Protein AF-A0A9E2MGX5-F1 (afdb_monomer_lite)

Radius of gyration: 18.4 Å; chains: 1; bounding box: 44×27×56 Å

Foldseek 3Di:
DAEEDADPVCVVLCCVQVNPVYHYDHDDDDDDPDPDPVVSQLVVAVVVAARYKDKFKWKAWPNRIDGWKDFLLVDDAFTKMKIKMKIWHHHHFKIFIFMFIFTFGFHDDPVPSGDIDTQQCTTDGPPGPDGNVRVVVDPPDPDDDRSSVRSNCVVVVNGPDMDTPVVVVVVVVVVVVVVVVVVVD

Structure (mmCIF, N/CA/C/O backbone):
data_AF-A0A9E2MGX5-F1
#
_entry.id   AF-A0A9E2MGX5-F1
#
loop_
_atom_site.group_PDB
_atom_site.id
_atom_site.type_symbol
_atom_site.label_atom_id
_atom_site.label_alt_id
_atom_site.label_comp_id
_atom_site.label_asym_id
_atom_site.label_entity_id
_atom_site.label_seq_id
_atom_site.pdbx_PDB_ins_code
_atom_site.Cartn_x
_atom_site.Cartn_y
_atom_site.Cartn_z
_atom_site.occupancy
_atom_site.B_iso_or_equiv
_atom_site.auth_seq_id
_atom_site.auth_comp_id
_atom_site.auth_asym_id
_atom_site.auth_atom_id
_atom_site.pdbx_PDB_model_num
ATOM 1 N N . MET A 1 1 ? -19.035 3.010 7.624 1.00 55.78 1 MET A N 1
ATOM 2 C CA . MET A 1 1 ? -17.767 3.089 8.378 1.00 55.78 1 MET A CA 1
ATOM 3 C C . MET A 1 1 ? -17.113 4.425 8.051 1.00 55.78 1 MET A C 1
ATOM 5 O O . MET A 1 1 ? -16.706 4.620 6.923 1.00 55.78 1 MET A O 1
ATOM 9 N N . ASN A 1 2 ? -17.037 5.399 8.958 1.00 52.66 2 ASN A N 1
ATOM 10 C CA . ASN A 1 2 ? -16.471 6.711 8.594 1.00 52.66 2 ASN A CA 1
ATOM 11 C C . ASN A 1 2 ? -14.936 6.655 8.476 1.00 52.66 2 ASN A C 1
ATOM 13 O O . ASN A 1 2 ? -14.240 6.979 9.428 1.00 52.66 2 ASN A O 1
ATOM 17 N N . VAL A 1 3 ? -14.425 6.228 7.316 1.00 61.62 3 VAL A N 1
ATOM 18 C CA . VAL A 1 3 ? -12.986 6.116 7.022 1.00 61.62 3 VAL A CA 1
ATOM 19 C C . VAL A 1 3 ? -12.405 7.432 6.553 1.00 61.62 3 VAL A C 1
ATOM 21 O O . VAL A 1 3 ? -12.765 7.940 5.496 1.00 61.62 3 VAL A O 1
ATOM 24 N N . LYS A 1 4 ? -11.415 7.899 7.295 1.00 64.75 4 LYS A N 1
ATOM 25 C CA . LYS A 1 4 ? -10.711 9.159 7.103 1.00 64.75 4 LYS A CA 1
ATOM 26 C C . LYS A 1 4 ? -9.373 8.913 6.383 1.00 64.75 4 LYS A C 1
ATOM 28 O O . LYS A 1 4 ? -8.587 8.115 6.877 1.00 64.75 4 LYS A O 1
ATOM 33 N N . ILE A 1 5 ? -9.124 9.563 5.235 1.00 65.44 5 ILE A N 1
ATOM 34 C CA . ILE A 1 5 ? -7.988 9.270 4.327 1.00 65.44 5 ILE A CA 1
ATOM 35 C C . ILE A 1 5 ? -7.174 10.533 4.043 1.00 65.44 5 ILE A C 1
ATOM 37 O O . ILE A 1 5 ? -7.697 11.515 3.528 1.00 65.44 5 ILE A O 1
ATOM 41 N N . THR A 1 6 ? -5.867 10.493 4.295 1.00 60.44 6 THR A N 1
ATOM 42 C CA . THR A 1 6 ? -5.013 11.691 4.275 1.00 60.44 6 THR A CA 1
ATOM 43 C C . THR A 1 6 ? -4.510 12.106 2.887 1.00 60.44 6 THR A C 1
ATOM 45 O O . THR A 1 6 ? -4.093 13.251 2.722 1.00 60.44 6 THR A O 1
ATOM 48 N N . ASN A 1 7 ? -4.574 11.227 1.879 1.00 65.56 7 ASN A N 1
ATOM 49 C CA . ASN A 1 7 ? -4.023 11.478 0.546 1.00 65.56 7 ASN A CA 1
ATOM 50 C C . ASN A 1 7 ? -5.101 11.435 -0.551 1.00 65.56 7 ASN A C 1
ATOM 52 O O . ASN A 1 7 ? -5.642 10.377 -0.876 1.00 65.56 7 ASN A O 1
ATOM 56 N N . ALA A 1 8 ? -5.375 12.597 -1.151 1.00 64.62 8 ALA A N 1
ATOM 57 C CA . ALA A 1 8 ? -6.411 12.755 -2.165 1.00 64.62 8 ALA A CA 1
ATOM 58 C C . ALA A 1 8 ? -6.144 11.961 -3.455 1.00 64.62 8 ALA A C 1
ATOM 60 O O . ALA A 1 8 ? -7.103 11.532 -4.096 1.00 64.62 8 ALA A O 1
ATOM 61 N N . SER A 1 9 ? -4.877 11.698 -3.811 1.00 68.44 9 SER A N 1
ATOM 62 C CA . SER A 1 9 ? -4.554 10.914 -5.016 1.00 68.44 9 SER A CA 1
ATOM 63 C C . SER A 1 9 ? -5.017 9.459 -4.919 1.00 68.44 9 SER A C 1
ATOM 65 O O . SER A 1 9 ? -5.176 8.790 -5.932 1.00 68.44 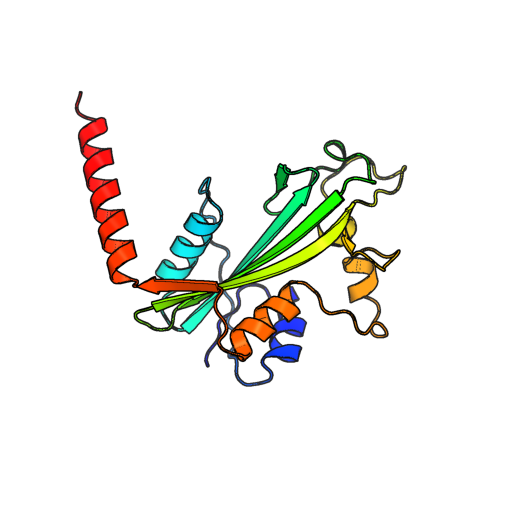9 SER A O 1
ATOM 67 N N . ARG A 1 10 ? -5.300 8.975 -3.703 1.00 77.44 10 ARG A N 1
ATOM 68 C CA . ARG A 1 10 ? -5.696 7.587 -3.430 1.00 77.44 10 ARG A CA 1
ATOM 69 C C . ARG A 1 10 ? -7.211 7.394 -3.399 1.00 77.44 10 ARG A C 1
ATOM 71 O O . ARG A 1 10 ? -7.684 6.272 -3.276 1.00 77.44 10 ARG A O 1
ATOM 78 N N . ILE A 1 11 ? -7.996 8.466 -3.533 1.00 80.75 11 ILE A N 1
ATOM 79 C CA . ILE A 1 11 ? -9.460 8.422 -3.394 1.00 80.75 11 ILE A CA 1
ATOM 80 C C . ILE A 1 11 ? -10.122 7.487 -4.419 1.00 80.75 11 ILE A C 1
ATOM 82 O O . ILE A 1 11 ? -11.114 6.843 -4.070 1.00 80.75 11 ILE A O 1
ATOM 86 N N . LYS A 1 12 ? -9.584 7.392 -5.649 1.00 84.94 12 LYS A N 1
ATOM 87 C CA . LYS A 1 12 ? -10.106 6.505 -6.711 1.00 84.94 12 LYS A CA 1
ATOM 88 C C . LYS A 1 12 ? -10.190 5.057 -6.209 1.00 84.94 12 LYS A C 1
ATOM 90 O O . LYS A 1 12 ? -11.263 4.468 -6.279 1.00 84.94 12 LYS A O 1
ATOM 95 N N . ASP A 1 13 ? -9.118 4.548 -5.598 1.00 88.00 13 ASP A N 1
ATOM 96 C CA . ASP A 1 13 ? -9.036 3.169 -5.090 1.00 88.00 13 ASP A CA 1
ATOM 97 C C . ASP A 1 13 ? -9.971 2.907 -3.906 1.00 88.00 13 ASP A C 1
ATOM 99 O O . ASP A 1 13 ? -10.652 1.885 -3.842 1.00 88.00 13 ASP A O 1
ATOM 103 N N . TYR A 1 14 ? -10.048 3.840 -2.954 1.00 88.38 14 TYR A N 1
ATOM 104 C CA . TYR A 1 14 ? -10.944 3.666 -1.808 1.00 88.38 14 TYR A CA 1
ATOM 105 C C . TYR A 1 14 ? -12.408 3.658 -2.242 1.00 88.38 14 TYR A C 1
ATOM 107 O O . TYR A 1 14 ? -13.192 2.861 -1.731 1.00 88.38 14 TYR A O 1
ATOM 115 N N . ARG A 1 15 ? -12.783 4.518 -3.196 1.00 86.94 15 ARG A N 1
ATOM 116 C CA . ARG A 1 15 ? -14.146 4.541 -3.734 1.00 86.94 15 ARG A CA 1
ATOM 117 C C . ARG A 1 15 ? -14.451 3.321 -4.596 1.00 86.94 15 ARG A C 1
ATOM 119 O O . ARG A 1 15 ? -15.578 2.846 -4.533 1.00 86.94 15 ARG A O 1
ATOM 126 N N . SER A 1 16 ? -13.492 2.812 -5.371 1.00 88.62 16 SER A N 1
ATOM 127 C CA . SER A 1 16 ? -13.725 1.634 -6.215 1.00 88.62 16 SER A CA 1
ATOM 128 C C . SER A 1 16 ? -13.971 0.369 -5.391 1.00 88.62 16 SER A C 1
ATOM 130 O O . SER A 1 16 ? -14.815 -0.437 -5.770 1.00 88.62 16 SER A O 1
ATOM 132 N N . VAL A 1 17 ? -13.293 0.215 -4.246 1.00 90.44 17 VAL A N 1
ATOM 133 C CA . VAL A 1 17 ? -13.422 -0.985 -3.401 1.00 90.44 17 VAL A CA 1
ATOM 134 C C . VAL A 1 17 ? -14.471 -0.828 -2.301 1.00 90.44 17 VAL A C 1
ATOM 136 O O . VAL A 1 17 ? -15.302 -1.711 -2.114 1.00 90.44 17 VAL A O 1
ATOM 139 N N . LEU A 1 18 ? -14.457 0.282 -1.559 1.00 87.94 18 LEU A N 1
ATOM 140 C CA . LEU A 1 18 ? -15.337 0.480 -0.398 1.00 87.94 18 LEU A CA 1
ATOM 141 C C . LEU A 1 18 ? -16.626 1.246 -0.749 1.00 87.94 18 LEU A C 1
ATOM 143 O O . LEU A 1 18 ? -17.525 1.380 0.079 1.00 87.94 18 LEU A O 1
ATOM 147 N N . GLY A 1 19 ? -16.747 1.773 -1.968 1.00 86.12 19 GLY A N 1
ATOM 148 C CA . GLY A 1 19 ? -17.928 2.515 -2.402 1.00 86.12 19 GLY A CA 1
ATOM 149 C C . GLY A 1 19 ? -18.226 3.733 -1.522 1.00 86.12 19 GLY A C 1
ATOM 150 O O . GLY A 1 19 ? -17.333 4.458 -1.083 1.00 86.12 19 GLY A O 1
ATOM 151 N N . ASN A 1 20 ? -19.513 3.951 -1.241 1.00 81.62 20 ASN A N 1
ATOM 152 C CA . ASN A 1 20 ? -19.988 5.061 -0.408 1.00 81.62 20 ASN A CA 1
ATOM 153 C C . ASN A 1 20 ? -19.947 4.752 1.096 1.00 81.62 20 ASN A C 1
ATOM 155 O O . ASN A 1 20 ? -20.466 5.530 1.896 1.00 81.62 20 ASN A O 1
ATOM 159 N N . THR A 1 21 ? -19.357 3.628 1.519 1.00 74.62 21 THR A N 1
A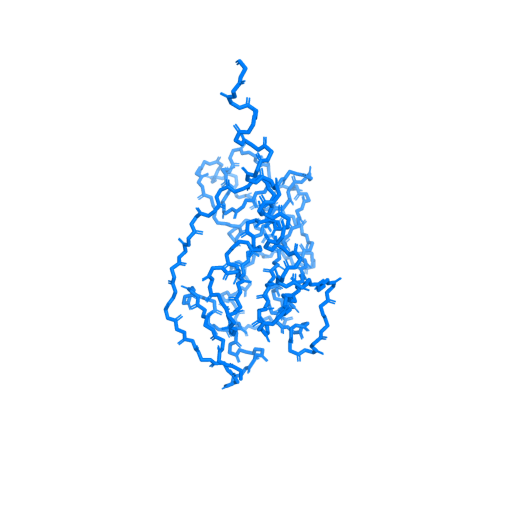TOM 160 C CA . THR A 1 21 ? -19.345 3.265 2.941 1.00 74.62 21 THR A CA 1
ATOM 161 C C . THR A 1 21 ? -18.311 4.041 3.751 1.00 74.62 21 THR A C 1
ATOM 163 O O . THR A 1 21 ? -18.222 3.773 4.950 1.00 74.62 21 THR A O 1
ATOM 166 N N . VAL A 1 22 ? -17.555 4.957 3.123 1.00 72.31 22 VAL A N 1
ATOM 167 C CA . VAL A 1 22 ? -16.398 5.690 3.662 1.00 72.31 22 VAL A CA 1
ATOM 168 C C . VAL A 1 22 ? -16.546 7.214 3.579 1.00 72.31 22 VAL A C 1
ATOM 170 O O . VAL A 1 22 ? -17.026 7.748 2.583 1.00 72.31 22 VAL A O 1
ATOM 173 N N . SER A 1 23 ? -16.076 7.922 4.614 1.00 73.06 23 SER A N 1
ATOM 174 C CA . SER A 1 23 ? -16.169 9.386 4.733 1.00 73.06 23 SER A CA 1
ATOM 175 C C . SER A 1 23 ? -14.788 10.026 4.683 1.00 73.06 23 SER A C 1
ATOM 177 O O . SER A 1 23 ? -14.135 10.198 5.711 1.00 73.06 23 SER A O 1
ATOM 179 N N . ILE A 1 24 ? -14.362 10.408 3.483 1.00 68.56 24 ILE A N 1
ATOM 180 C CA . ILE A 1 24 ? -13.042 10.992 3.234 1.00 68.56 24 ILE A CA 1
ATOM 181 C C . ILE A 1 24 ? -12.904 12.303 4.015 1.00 68.56 24 ILE A C 1
ATOM 183 O O . ILE A 1 24 ? -13.687 13.231 3.825 1.00 68.56 24 ILE A O 1
ATOM 187 N N . VAL A 1 25 ? -11.874 12.407 4.852 1.00 72.31 25 VAL A N 1
ATOM 188 C CA . VAL A 1 25 ? -11.484 13.677 5.480 1.00 72.31 25 VAL A CA 1
ATOM 189 C C . VAL A 1 25 ? -10.034 13.966 5.166 1.00 72.31 25 VAL A C 1
ATOM 191 O O . VAL A 1 25 ? -9.221 13.051 5.129 1.00 72.31 25 VAL A O 1
ATOM 194 N N . ARG A 1 26 ? -9.701 15.245 5.012 1.00 63.56 26 ARG A N 1
ATOM 195 C CA . ARG A 1 26 ? -8.314 15.684 4.896 1.00 63.56 26 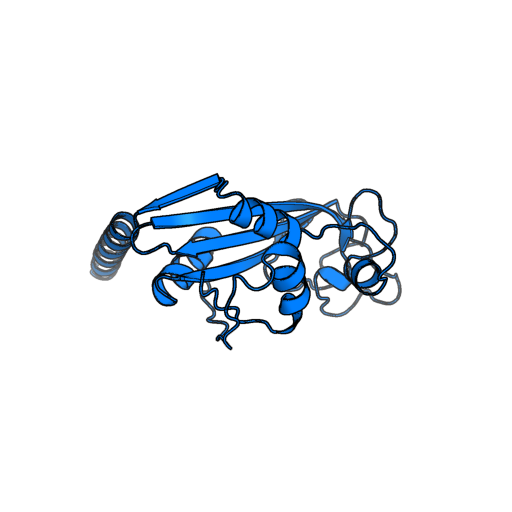ARG A CA 1
ATOM 196 C C . ARG A 1 26 ? -7.556 15.273 6.156 1.00 63.56 26 ARG A C 1
ATOM 198 O O . ARG A 1 26 ? -7.972 15.617 7.259 1.00 63.56 26 ARG A O 1
ATOM 205 N N . GLY A 1 27 ? -6.457 14.554 5.989 1.00 62.34 27 GLY A N 1
ATOM 206 C CA . GLY A 1 27 ? -5.565 14.236 7.096 1.00 62.34 27 GLY A CA 1
ATOM 207 C C . GLY A 1 27 ? -4.168 14.794 6.884 1.00 62.34 27 GLY A C 1
ATOM 208 O O . GLY A 1 27 ? -3.884 15.425 5.866 1.00 62.34 27 GLY A O 1
ATOM 209 N N . TYR A 1 28 ? -3.322 14.576 7.882 1.00 60.94 28 TYR A N 1
ATOM 210 C CA . TYR A 1 28 ? -1.959 15.085 7.943 1.00 60.94 28 TYR A CA 1
ATOM 211 C C . TYR A 1 28 ? -0.997 13.901 7.947 1.00 60.94 28 TYR A C 1
ATOM 213 O O . TYR A 1 28 ? -1.231 12.919 8.650 1.00 60.94 28 TYR A O 1
ATOM 221 N N . ASP A 1 29 ? 0.054 13.980 7.133 1.00 62.19 29 ASP A N 1
ATOM 222 C CA . ASP A 1 29 ? 1.113 12.977 7.125 1.00 62.19 29 ASP A CA 1
ATOM 223 C C . ASP A 1 29 ? 2.067 13.265 8.284 1.00 62.19 29 ASP A C 1
ATOM 225 O O . ASP A 1 29 ? 2.913 14.163 8.227 1.00 62.19 29 ASP A O 1
ATOM 229 N N . GLU A 1 30 ? 1.863 12.560 9.388 1.00 62.00 30 GLU A N 1
ATOM 230 C CA . GLU A 1 30 ? 2.731 12.681 10.544 1.00 62.00 30 GLU A CA 1
ATOM 231 C C . GLU A 1 30 ? 3.922 11.741 10.407 1.00 62.00 30 GLU A C 1
ATOM 233 O O . GLU A 1 30 ? 3.797 10.513 10.357 1.00 62.00 30 GLU A O 1
ATOM 238 N N . LYS A 1 31 ? 5.111 12.340 10.364 1.00 59.56 31 LYS A N 1
ATOM 239 C CA . LYS A 1 31 ? 6.362 11.607 10.209 1.00 59.56 31 LYS A CA 1
ATOM 240 C C . LYS A 1 31 ? 6.764 10.962 11.532 1.00 59.56 31 LYS A C 1
ATOM 242 O O . LYS A 1 31 ? 7.430 11.580 12.356 1.00 59.56 31 LYS A O 1
ATOM 247 N N . PHE A 1 32 ? 6.396 9.697 11.704 1.00 59.78 32 PHE A N 1
ATOM 248 C CA . PHE A 1 32 ? 7.007 8.816 12.695 1.00 59.78 32 PHE A CA 1
ATOM 249 C C . PHE A 1 32 ? 8.210 8.117 12.058 1.00 59.78 32 PHE A C 1
ATOM 251 O O . PHE A 1 32 ? 8.054 7.172 11.283 1.00 59.78 32 PHE A O 1
ATOM 258 N N . ALA A 1 33 ? 9.415 8.600 12.362 1.00 55.91 33 ALA A N 1
ATOM 259 C CA . ALA A 1 33 ? 10.666 7.998 11.908 1.00 55.91 33 ALA A CA 1
ATOM 260 C C . ALA A 1 33 ? 11.091 6.872 12.866 1.00 55.91 33 ALA A C 1
ATOM 262 O O . ALA A 1 33 ? 12.030 7.025 13.643 1.00 55.91 33 ALA A O 1
ATOM 263 N N . LEU A 1 34 ? 10.357 5.757 12.848 1.00 64.31 34 LEU A N 1
ATOM 264 C CA . LEU A 1 34 ? 10.756 4.536 13.551 1.00 64.31 34 LEU A CA 1
ATOM 265 C C . LEU A 1 34 ? 11.469 3.589 12.580 1.00 64.31 34 LEU A C 1
ATOM 267 O O . LEU A 1 34 ? 11.135 3.548 11.398 1.00 64.31 34 LEU A O 1
ATOM 271 N N . ALA A 1 35 ? 12.451 2.837 13.086 1.00 61.31 35 ALA A N 1
ATOM 272 C CA . ALA A 1 35 ? 13.208 1.867 12.290 1.00 61.31 35 ALA A CA 1
ATOM 273 C C . ALA A 1 35 ? 12.347 0.676 11.825 1.00 61.31 35 ALA A C 1
ATOM 275 O O . ALA A 1 35 ? 12.647 0.063 10.805 1.00 61.31 35 ALA A O 1
ATOM 276 N N . ASP A 1 36 ? 11.276 0.369 12.561 1.00 76.62 36 ASP A N 1
ATOM 277 C CA . ASP A 1 36 ? 10.301 -0.665 12.227 1.00 76.62 36 ASP A CA 1
ATOM 278 C C . ASP A 1 36 ? 9.050 -0.035 11.589 1.00 76.62 36 ASP A C 1
ATOM 280 O O . ASP A 1 36 ? 8.373 0.808 12.193 1.00 76.62 36 ASP A O 1
ATOM 284 N N . SER A 1 37 ? 8.737 -0.466 10.362 1.00 74.25 37 SER A N 1
ATOM 285 C CA . SER A 1 37 ? 7.557 -0.021 9.618 1.00 74.25 37 SER A CA 1
ATOM 286 C C . SER A 1 37 ? 6.251 -0.337 10.347 1.00 74.25 37 SER A C 1
ATOM 288 O O . SER A 1 37 ? 5.328 0.477 10.320 1.00 74.25 37 SER A O 1
ATOM 290 N N . ASP A 1 38 ? 6.174 -1.487 11.026 1.00 81.62 38 ASP A N 1
ATOM 291 C CA . ASP A 1 38 ? 4.964 -1.893 11.745 1.00 81.62 38 ASP A CA 1
ATOM 292 C C . ASP A 1 38 ? 4.771 -1.011 12.976 1.00 81.62 38 ASP A C 1
ATOM 294 O O . ASP A 1 38 ? 3.668 -0.526 13.224 1.00 81.62 38 ASP A O 1
ATOM 298 N N . ALA A 1 39 ? 5.853 -0.716 13.702 1.00 82.44 39 ALA A N 1
ATOM 299 C CA . ALA A 1 39 ? 5.815 0.208 14.830 1.00 82.44 39 ALA A CA 1
ATOM 300 C C . ALA A 1 39 ? 5.388 1.621 14.397 1.00 82.44 39 ALA A C 1
ATOM 302 O O . ALA A 1 39 ? 4.544 2.235 15.052 1.00 82.44 39 ALA A O 1
ATOM 303 N N . SER A 1 40 ? 5.915 2.132 13.275 1.00 82.19 40 SER A N 1
ATOM 304 C CA . SER A 1 40 ? 5.493 3.431 12.723 1.00 82.19 40 SER A CA 1
ATOM 305 C C . SER A 1 40 ? 3.994 3.440 12.412 1.00 82.19 40 SER A C 1
ATOM 307 O O . SER A 1 40 ? 3.273 4.357 12.816 1.00 82.19 40 SER A O 1
ATOM 309 N N . LEU A 1 41 ? 3.498 2.379 11.770 1.00 86.88 41 LEU A N 1
ATOM 310 C CA . LEU A 1 41 ? 2.089 2.234 11.421 1.00 86.88 41 LEU A CA 1
ATOM 311 C C . LEU A 1 41 ? 1.186 2.145 12.664 1.00 86.88 41 LEU A C 1
ATOM 313 O O . LEU A 1 41 ? 0.149 2.812 12.722 1.00 86.88 41 LEU A O 1
ATOM 317 N N . VAL A 1 42 ? 1.599 1.402 13.694 1.00 89.38 42 VAL A N 1
ATOM 318 C CA . VAL A 1 42 ? 0.900 1.314 14.988 1.00 89.38 42 VAL A CA 1
ATOM 319 C C . VAL A 1 42 ? 0.775 2.692 15.635 1.00 89.38 42 VAL A C 1
ATOM 321 O O . VAL A 1 42 ? -0.326 3.090 16.018 1.00 89.38 42 VAL A O 1
ATOM 324 N N . MET A 1 43 ? 1.872 3.450 15.718 1.00 86.38 43 MET A N 1
ATOM 325 C CA . MET A 1 43 ? 1.872 4.779 16.342 1.00 86.38 43 MET A CA 1
ATOM 326 C C . MET A 1 43 ? 0.950 5.757 15.615 1.00 86.38 43 MET A C 1
ATOM 328 O O . MET A 1 43 ? 0.142 6.433 16.258 1.00 86.38 43 MET A O 1
ATOM 332 N N . LYS A 1 44 ? 1.012 5.781 14.276 1.00 86.38 44 LYS A N 1
ATOM 333 C CA . LYS A 1 44 ? 0.096 6.572 13.438 1.00 86.38 44 LYS A CA 1
ATOM 334 C C . LYS A 1 44 ? -1.366 6.204 13.725 1.00 86.38 44 LYS A C 1
ATOM 336 O O . LYS A 1 44 ? -2.218 7.081 13.836 1.00 86.38 44 LYS A O 1
ATOM 341 N N . THR A 1 45 ? -1.647 4.914 13.898 1.00 89.62 45 THR A N 1
ATOM 342 C CA . THR A 1 45 ? -3.000 4.391 14.145 1.00 89.62 45 THR A CA 1
ATOM 343 C C . THR A 1 45 ? -3.545 4.779 15.511 1.00 89.62 45 THR A C 1
ATOM 345 O O . THR A 1 45 ? -4.677 5.255 15.616 1.00 89.62 45 THR A O 1
ATOM 348 N N . ILE A 1 46 ? -2.740 4.606 16.561 1.00 90.06 46 ILE A N 1
ATOM 349 C CA . ILE A 1 46 ? -3.123 4.975 17.928 1.00 90.06 46 ILE A CA 1
ATOM 350 C C . ILE A 1 46 ? -3.408 6.471 17.997 1.00 90.06 46 ILE A C 1
ATOM 352 O O . ILE A 1 46 ? -4.444 6.873 18.523 1.00 90.06 46 ILE A O 1
ATOM 356 N N . LYS A 1 47 ? -2.527 7.290 17.415 1.00 87.06 47 LYS A N 1
ATOM 357 C CA . LYS A 1 47 ? -2.678 8.743 17.447 1.00 87.06 47 LYS A CA 1
ATOM 358 C C . LYS A 1 47 ? -3.879 9.241 16.646 1.00 87.06 47 LYS A C 1
ATOM 360 O O . LYS A 1 47 ? -4.551 10.167 17.091 1.00 87.06 47 LYS A O 1
ATOM 365 N N . ALA A 1 48 ? -4.172 8.634 15.496 1.00 86.38 48 ALA A N 1
ATOM 366 C CA . ALA A 1 48 ? -5.365 8.973 14.720 1.00 86.38 48 ALA A CA 1
ATOM 367 C C . ALA A 1 48 ? -6.664 8.647 15.479 1.00 86.38 48 ALA A C 1
ATOM 369 O O . ALA A 1 48 ? -7.657 9.367 15.355 1.00 86.38 48 ALA A O 1
ATOM 370 N N . GLY A 1 49 ? -6.641 7.597 16.303 1.00 88.81 49 GLY A N 1
ATOM 371 C CA . GLY A 1 49 ? -7.775 7.164 17.109 1.00 88.81 49 GLY A CA 1
ATOM 372 C C . GLY A 1 49 ? -8.765 6.275 16.343 1.00 88.81 49 GLY A C 1
ATOM 373 O O . GLY A 1 49 ? -8.511 5.877 15.202 1.00 88.81 49 GLY A O 1
ATOM 374 N N . PRO A 1 50 ? -9.882 5.891 16.983 1.00 90.56 50 PRO A N 1
ATOM 375 C CA . PRO A 1 50 ? -10.837 4.951 16.406 1.00 90.56 50 PRO A CA 1
ATOM 376 C C . PRO A 1 50 ? -11.479 5.464 15.110 1.00 90.56 50 PRO A C 1
ATOM 378 O O . PRO A 1 50 ? -11.784 6.649 14.969 1.00 90.56 50 PRO A O 1
ATOM 381 N N . GLY A 1 51 ? -11.737 4.552 14.172 1.00 88.06 51 GLY A N 1
ATOM 382 C CA . GLY A 1 51 ? -12.435 4.822 12.913 1.00 88.06 51 GLY A CA 1
ATOM 383 C C . GLY A 1 51 ? -11.539 5.207 11.731 1.00 88.06 51 GLY A C 1
ATOM 384 O O . GLY A 1 51 ? -12.041 5.310 10.614 1.00 88.06 51 GLY A O 1
ATOM 385 N N . TYR A 1 52 ? -10.233 5.384 11.935 1.00 87.00 52 TYR A N 1
ATOM 386 C CA . TYR A 1 52 ? -9.293 5.738 10.868 1.00 87.00 52 TYR A CA 1
ATOM 387 C C . TYR A 1 52 ? -8.678 4.498 10.218 1.00 87.00 52 TYR A C 1
ATOM 389 O O . TYR A 1 52 ? -8.389 3.515 10.902 1.00 87.00 52 TYR A O 1
ATOM 397 N N . ILE A 1 53 ? -8.460 4.580 8.901 1.00 88.62 53 ILE A N 1
ATOM 398 C CA . ILE A 1 53 ? -7.551 3.682 8.185 1.00 88.62 53 ILE A CA 1
ATOM 399 C C . ILE A 1 53 ? -6.234 4.425 8.014 1.00 88.62 53 ILE A C 1
ATOM 401 O O . ILE A 1 53 ? -6.222 5.532 7.473 1.00 88.62 53 ILE A O 1
ATOM 405 N N . ILE A 1 54 ? -5.140 3.817 8.458 1.00 88.69 54 ILE A N 1
ATOM 406 C CA . ILE A 1 54 ? -3.794 4.302 8.163 1.00 88.69 54 ILE A CA 1
ATOM 407 C C . ILE A 1 54 ? -3.178 3.372 7.132 1.00 88.69 54 ILE A C 1
ATOM 409 O O . ILE A 1 54 ? -3.292 2.159 7.246 1.00 88.69 54 ILE A O 1
ATOM 413 N N . GLU A 1 55 ? -2.537 3.949 6.123 1.00 88.56 55 GLU A N 1
ATOM 414 C CA . GLU A 1 55 ? -1.884 3.227 5.037 1.00 88.56 55 GLU A CA 1
ATOM 415 C C . GLU A 1 55 ? -0.399 3.585 5.014 1.00 88.56 55 GLU A C 1
ATOM 417 O O . GLU A 1 55 ? -0.045 4.765 5.079 1.00 88.56 55 GLU A O 1
ATOM 422 N N . ASP A 1 56 ? 0.455 2.580 4.853 1.00 88.25 56 ASP A N 1
ATOM 423 C CA . ASP A 1 56 ? 1.867 2.755 4.523 1.00 88.25 56 ASP A CA 1
ATOM 424 C C . ASP A 1 56 ? 2.217 1.906 3.299 1.00 88.25 56 ASP A C 1
ATOM 426 O O . ASP A 1 56 ? 1.625 0.851 3.059 1.00 88.25 56 ASP A O 1
ATOM 430 N N . THR A 1 57 ? 3.131 2.394 2.470 1.00 88.56 57 THR A N 1
ATOM 431 C CA . THR A 1 57 ? 3.515 1.729 1.222 1.00 88.56 57 THR A CA 1
ATOM 432 C C . THR A 1 57 ? 5.020 1.691 1.110 1.00 88.56 57 THR A C 1
ATOM 434 O O . THR A 1 57 ? 5.689 2.711 1.237 1.00 88.56 57 THR A O 1
ATOM 437 N N . THR A 1 58 ? 5.542 0.505 0.846 1.00 91.12 58 THR A N 1
ATOM 438 C CA . THR A 1 58 ? 6.969 0.230 0.868 1.00 91.12 58 THR A CA 1
ATOM 439 C C . THR A 1 58 ? 7.362 -0.529 -0.387 1.00 91.12 58 THR A C 1
ATOM 441 O O . THR A 1 58 ? 6.551 -1.224 -1.004 1.00 91.12 58 THR A O 1
ATOM 444 N N . LEU A 1 59 ? 8.620 -0.378 -0.781 1.00 92.94 59 LEU A N 1
ATOM 445 C CA . LEU A 1 59 ? 9.197 -1.091 -1.909 1.00 92.94 59 LEU A CA 1
ATOM 446 C C . LEU A 1 59 ? 10.460 -1.798 -1.432 1.00 92.94 59 LEU A C 1
ATOM 448 O O . LEU A 1 59 ? 11.346 -1.180 -0.847 1.00 92.94 59 LEU A O 1
ATOM 452 N N . THR A 1 60 ? 10.530 -3.106 -1.652 1.00 93.81 60 THR A N 1
ATOM 453 C CA . THR A 1 60 ? 11.704 -3.915 -1.319 1.00 93.81 60 THR A CA 1
ATOM 454 C C . THR A 1 60 ? 12.407 -4.325 -2.599 1.00 93.81 60 THR A C 1
ATOM 456 O O . THR A 1 60 ? 11.788 -4.987 -3.421 1.00 93.81 60 THR A O 1
ATOM 459 N N . ILE A 1 61 ? 13.682 -3.973 -2.768 1.00 93.25 61 ILE A N 1
ATOM 460 C CA . ILE A 1 61 ? 14.472 -4.263 -3.975 1.00 93.25 61 ILE A CA 1
ATOM 461 C C . ILE A 1 61 ? 15.671 -5.109 -3.575 1.00 93.25 61 ILE A C 1
ATOM 463 O O . ILE A 1 61 ? 16.470 -4.687 -2.742 1.00 93.25 61 ILE A O 1
ATOM 467 N N . ASN A 1 62 ? 15.791 -6.321 -4.125 1.00 88.56 62 ASN A N 1
ATOM 468 C CA . ASN A 1 62 ? 16.832 -7.285 -3.731 1.00 88.56 62 ASN A CA 1
ATOM 469 C C . ASN A 1 62 ? 16.966 -7.441 -2.197 1.00 88.56 62 ASN A C 1
ATOM 471 O O . ASN A 1 62 ? 18.068 -7.497 -1.651 1.00 88.56 62 ASN A O 1
ATOM 475 N N . GLY A 1 63 ? 15.834 -7.447 -1.484 1.00 86.56 63 GLY A N 1
ATOM 476 C CA . GLY A 1 63 ? 15.787 -7.550 -0.020 1.00 86.56 63 GLY A CA 1
ATOM 477 C C . GLY A 1 63 ? 16.080 -6.255 0.750 1.00 86.56 63 GLY A C 1
ATOM 478 O O . GLY A 1 63 ? 16.031 -6.269 1.977 1.00 86.56 63 GLY A O 1
ATOM 479 N N . ARG A 1 64 ? 16.360 -5.130 0.077 1.00 87.94 64 ARG A N 1
ATOM 480 C CA . ARG A 1 64 ? 16.557 -3.816 0.713 1.00 87.94 64 ARG A CA 1
ATOM 481 C C . ARG A 1 64 ? 15.265 -3.014 0.736 1.00 87.94 64 ARG A C 1
ATOM 483 O O . ARG A 1 64 ? 14.585 -2.909 -0.278 1.00 87.94 64 ARG A O 1
ATOM 490 N N . PHE A 1 65 ? 14.946 -2.447 1.893 1.00 86.44 65 PHE A N 1
ATOM 491 C CA . PHE A 1 65 ? 13.700 -1.733 2.152 1.00 86.44 65 PHE A CA 1
ATOM 492 C C . PHE A 1 65 ? 13.776 -0.244 1.785 1.00 86.44 65 PHE A C 1
ATOM 494 O O . PHE A 1 65 ? 14.728 0.442 2.158 1.00 86.44 65 PHE A O 1
ATOM 501 N N . HIS A 1 66 ? 12.728 0.267 1.136 1.00 85.81 66 HIS A N 1
ATOM 502 C CA . HIS A 1 66 ? 12.551 1.674 0.778 1.00 85.81 66 HIS A CA 1
ATOM 503 C C . HIS A 1 66 ? 11.144 2.158 1.177 1.00 85.81 66 HIS A C 1
ATOM 505 O O . HIS A 1 66 ? 10.148 1.496 0.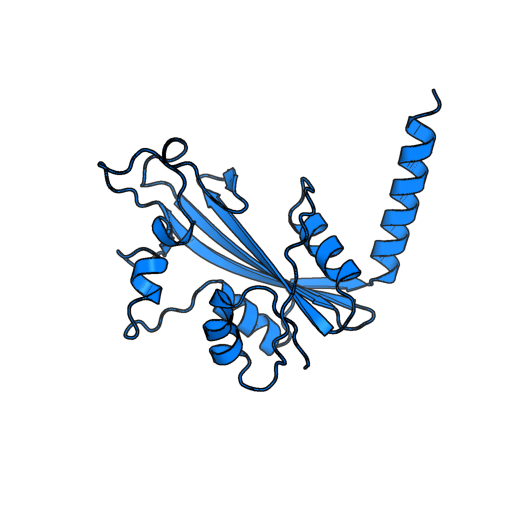886 1.00 85.81 66 HIS A O 1
ATOM 511 N N . ALA A 1 67 ? 11.052 3.328 1.824 1.00 76.50 67 ALA A N 1
ATOM 512 C CA . ALA A 1 67 ? 9.813 3.811 2.455 1.00 76.50 67 ALA A CA 1
ATOM 513 C C . ALA A 1 67 ? 9.016 4.861 1.656 1.00 76.50 67 ALA A C 1
ATOM 515 O O . ALA A 1 67 ? 7.863 5.120 1.981 1.00 76.50 67 ALA A O 1
ATOM 516 N N . SER A 1 68 ? 9.606 5.528 0.660 1.00 73.25 68 SER A N 1
ATOM 517 C CA . SER A 1 68 ? 8.904 6.610 -0.054 1.00 73.25 68 SER A CA 1
ATOM 518 C C . SER A 1 68 ? 9.373 6.830 -1.486 1.00 73.25 68 SER A C 1
ATOM 520 O O . SER A 1 68 ? 8.557 6.933 -2.399 1.00 73.25 68 SER A O 1
ATOM 522 N N . SER A 1 69 ? 10.683 6.914 -1.689 1.00 81.44 69 SER A N 1
ATOM 523 C CA . SER A 1 69 ? 11.285 7.129 -2.997 1.00 81.44 69 SER A CA 1
ATOM 524 C C . SER A 1 69 ? 12.621 6.411 -3.110 1.00 81.44 69 SER A C 1
ATOM 526 O O . SER A 1 69 ? 13.222 6.005 -2.111 1.00 81.44 69 SER A O 1
ATOM 528 N N . ILE A 1 70 ? 13.066 6.226 -4.349 1.00 83.81 70 ILE A N 1
ATOM 529 C CA . ILE A 1 70 ? 14.349 5.603 -4.661 1.00 83.81 70 ILE A CA 1
ATOM 530 C C . ILE A 1 70 ? 15.204 6.606 -5.409 1.00 83.81 70 ILE A C 1
ATOM 532 O O . ILE A 1 70 ? 14.742 7.286 -6.329 1.00 83.81 70 ILE A O 1
ATOM 536 N N . ASN A 1 71 ? 16.470 6.687 -5.010 1.00 84.88 71 ASN A N 1
ATOM 537 C CA . ASN A 1 71 ? 17.463 7.332 -5.840 1.00 84.88 71 ASN A CA 1
ATOM 538 C C . ASN A 1 71 ? 17.793 6.386 -6.995 1.00 84.88 71 ASN A C 1
ATOM 540 O O . ASN A 1 71 ? 18.217 5.257 -6.756 1.00 84.88 71 ASN A O 1
ATOM 544 N N . LYS A 1 72 ? 17.608 6.835 -8.239 1.00 83.00 72 LYS A N 1
ATOM 545 C CA . LYS A 1 72 ? 17.799 5.989 -9.429 1.00 83.00 72 LYS A CA 1
ATOM 546 C C . LYS A 1 72 ? 19.218 5.416 -9.533 1.00 83.00 72 LYS A C 1
ATOM 548 O O . LYS A 1 72 ? 19.397 4.378 -10.148 1.00 83.00 72 LYS A O 1
ATOM 553 N N . LYS A 1 73 ? 20.210 6.037 -8.883 1.00 82.69 73 LYS A N 1
ATOM 554 C CA . LYS A 1 73 ? 21.590 5.525 -8.817 1.00 82.69 73 LYS A CA 1
ATOM 555 C C . LYS A 1 73 ? 21.752 4.268 -7.949 1.00 82.69 73 LYS A C 1
ATOM 557 O O . LYS A 1 73 ? 22.770 3.592 -8.051 1.00 82.69 73 LYS A O 1
ATOM 562 N N . ASP A 1 74 ? 20.797 4.001 -7.057 1.00 83.00 74 ASP A N 1
ATOM 563 C CA . ASP A 1 74 ? 20.859 2.887 -6.103 1.00 83.00 74 ASP A CA 1
ATOM 564 C C . ASP A 1 74 ? 20.288 1.586 -6.703 1.00 83.00 74 ASP A C 1
ATOM 566 O O . ASP A 1 74 ? 20.245 0.558 -6.026 1.00 83.00 74 ASP A O 1
ATOM 570 N N . VAL A 1 75 ? 19.849 1.636 -7.965 1.00 85.06 75 VAL A N 1
ATOM 571 C CA . VAL A 1 75 ? 19.233 0.542 -8.721 1.00 85.06 75 VAL A CA 1
ATOM 572 C C . VAL A 1 75 ? 19.775 0.517 -10.158 1.00 85.06 75 VAL A C 1
ATOM 574 O O . VAL A 1 75 ? 20.256 1.517 -10.682 1.00 85.06 75 VAL A O 1
ATOM 577 N N . THR A 1 76 ? 19.711 -0.643 -10.799 1.00 80.88 76 THR A N 1
ATOM 578 C CA . THR A 1 76 ? 20.257 -0.937 -12.133 1.00 80.88 76 THR A CA 1
ATOM 579 C C . THR A 1 76 ? 19.168 -1.142 -13.183 1.00 80.88 76 THR A C 1
ATOM 581 O O . THR A 1 76 ? 19.460 -1.082 -14.374 1.00 80.88 76 THR A O 1
ATOM 584 N N . GLY A 1 77 ? 17.910 -1.309 -12.762 1.00 77.00 77 GLY A N 1
ATOM 585 C CA . GLY A 1 77 ? 16.749 -1.333 -13.650 1.00 77.00 77 GLY A CA 1
ATOM 586 C C . GLY A 1 77 ? 16.350 -2.721 -14.140 1.00 77.00 77 GLY A C 1
ATOM 587 O O . GLY A 1 77 ? 15.716 -2.804 -15.187 1.00 77.00 77 GLY A O 1
ATOM 588 N N . LEU A 1 78 ? 16.724 -3.781 -13.410 1.00 80.38 78 LEU A N 1
ATOM 589 C CA . LEU A 1 78 ? 16.270 -5.167 -13.633 1.00 80.38 7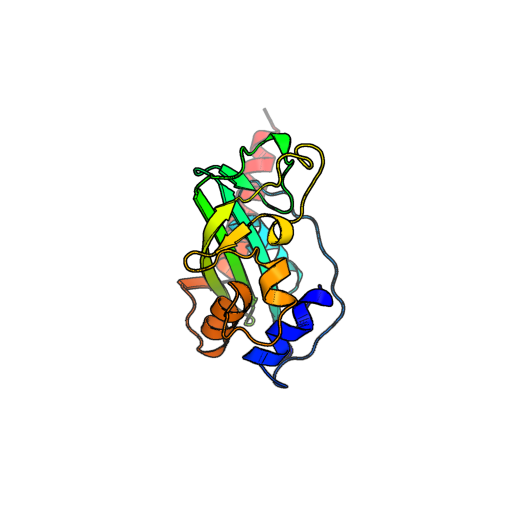8 LEU A CA 1
ATOM 590 C C . LEU A 1 78 ? 16.090 -5.959 -12.324 1.00 80.38 78 LEU A C 1
ATOM 592 O O . LEU A 1 78 ? 15.860 -7.170 -12.334 1.00 80.38 78 LEU A O 1
ATOM 596 N N . GLU A 1 79 ? 16.233 -5.306 -11.174 1.00 91.25 79 GLU A N 1
ATOM 597 C CA . GLU A 1 79 ? 16.146 -5.959 -9.877 1.00 91.25 79 GLU A CA 1
ATOM 598 C C . GLU A 1 79 ? 14.751 -6.494 -9.600 1.00 91.25 79 GLU A C 1
ATOM 600 O O . GLU A 1 79 ? 13.751 -5.831 -9.877 1.00 91.25 79 GLU A O 1
ATOM 605 N N . ARG A 1 80 ? 14.691 -7.653 -8.938 1.00 95.62 80 ARG A N 1
ATOM 606 C CA . ARG A 1 80 ? 13.441 -8.140 -8.361 1.00 95.62 80 ARG A CA 1
ATOM 607 C C . ARG A 1 80 ? 12.999 -7.202 -7.251 1.00 95.62 80 ARG A C 1
ATOM 609 O O . ARG A 1 80 ? 13.785 -6.841 -6.367 1.00 95.62 80 ARG A O 1
ATOM 616 N N . ALA A 1 81 ? 11.721 -6.857 -7.295 1.00 96.38 81 ALA A N 1
ATOM 617 C CA . ALA A 1 81 ? 11.119 -5.927 -6.368 1.00 96.38 81 ALA A CA 1
ATOM 618 C C . ALA A 1 81 ? 9.777 -6.440 -5.837 1.00 96.38 81 ALA A C 1
ATOM 620 O O . ALA A 1 81 ? 9.068 -7.197 -6.503 1.00 96.38 81 ALA A O 1
ATOM 621 N N . ILE A 1 82 ? 9.439 -6.014 -4.623 1.00 96.81 82 ILE A N 1
ATOM 622 C CA . ILE A 1 82 ? 8.160 -6.292 -3.969 1.00 96.81 82 ILE A CA 1
ATOM 623 C C . ILE A 1 82 ? 7.570 -4.965 -3.516 1.00 96.81 82 ILE A C 1
ATOM 625 O O . ILE A 1 82 ? 8.135 -4.298 -2.646 1.00 96.81 82 ILE A O 1
ATOM 629 N N . TRP A 1 83 ? 6.439 -4.592 -4.104 1.00 95.62 83 TRP A N 1
ATOM 630 C CA . TRP A 1 83 ? 5.645 -3.452 -3.672 1.00 95.62 83 TRP A CA 1
ATOM 631 C C . TRP A 1 83 ? 4.645 -3.918 -2.626 1.00 95.62 83 TRP A C 1
ATOM 633 O O . TRP A 1 83 ? 3.755 -4.704 -2.939 1.00 95.62 83 TRP A O 1
ATOM 643 N N . THR A 1 84 ? 4.738 -3.406 -1.406 1.00 94.88 84 THR A N 1
ATOM 644 C CA . THR A 1 84 ? 3.862 -3.805 -0.303 1.00 94.88 84 THR A CA 1
ATOM 645 C C . THR A 1 84 ? 3.053 -2.617 0.190 1.00 94.88 84 THR A C 1
ATOM 647 O O . THR A 1 84 ? 3.596 -1.556 0.488 1.00 94.88 84 THR A O 1
ATOM 650 N N . THR A 1 85 ? 1.742 -2.804 0.321 1.00 93.50 85 THR A N 1
ATOM 651 C CA . THR A 1 85 ? 0.859 -1.854 0.998 1.00 93.50 85 THR A CA 1
ATOM 652 C C . THR A 1 85 ? 0.334 -2.491 2.274 1.00 93.50 85 THR A C 1
ATOM 654 O O . THR A 1 85 ? -0.288 -3.555 2.243 1.00 93.50 85 THR A O 1
ATOM 657 N N . LYS A 1 86 ? 0.564 -1.809 3.396 1.00 94.00 86 LYS A N 1
ATOM 658 C CA . LYS A 1 86 ? 0.039 -2.168 4.712 1.00 94.00 86 LYS A CA 1
ATOM 659 C C . LYS A 1 86 ? -1.047 -1.183 5.106 1.00 94.00 86 LYS A C 1
ATOM 661 O O . LYS A 1 86 ? -0.920 0.018 4.870 1.00 94.00 86 LYS A O 1
ATOM 666 N N . MET A 1 87 ? -2.104 -1.693 5.720 1.00 93.12 87 MET A N 1
ATOM 667 C CA . MET A 1 87 ? -3.167 -0.885 6.293 1.00 93.12 87 MET A CA 1
ATOM 668 C C . MET A 1 87 ? -3.479 -1.324 7.707 1.00 93.12 87 MET A C 1
ATOM 670 O O . MET A 1 87 ? -3.491 -2.512 8.018 1.00 93.12 87 MET A O 1
ATOM 674 N N . THR A 1 88 ? -3.813 -0.357 8.542 1.00 93.94 88 THR A N 1
ATOM 675 C CA . THR A 1 88 ? -4.374 -0.601 9.862 1.00 93.94 88 THR A CA 1
ATOM 676 C C . THR A 1 88 ? -5.725 0.062 10.002 1.00 93.94 88 THR A C 1
ATOM 678 O O . THR A 1 88 ? -5.948 1.161 9.497 1.00 93.94 88 THR A O 1
ATOM 681 N N . TYR A 1 89 ? -6.627 -0.596 10.723 1.00 92.44 89 TYR A N 1
ATOM 682 C CA . TYR A 1 89 ? -7.918 -0.038 11.099 1.00 92.44 89 TYR A CA 1
ATOM 683 C C . TYR A 1 89 ? -8.119 -0.142 12.606 1.00 92.44 89 TYR A C 1
ATOM 685 O O . TYR A 1 89 ? -7.985 -1.217 13.187 1.00 92.44 89 TYR A O 1
ATOM 693 N N . HIS A 1 90 ? -8.466 0.974 13.238 1.00 92.44 90 HIS A N 1
ATOM 694 C CA . HIS A 1 90 ? -8.714 1.027 14.673 1.00 92.44 90 HIS A CA 1
ATOM 695 C C . HIS A 1 90 ? -10.219 0.951 14.962 1.00 92.44 90 HIS A C 1
ATOM 697 O O . HIS A 1 90 ? -10.946 1.922 14.756 1.00 92.44 90 HIS A O 1
ATOM 703 N N . SER A 1 91 ? -10.698 -0.182 15.480 1.00 91.69 91 SER A N 1
ATOM 704 C CA . SER A 1 91 ? -12.122 -0.411 15.776 1.00 91.69 91 SER A CA 1
ATOM 705 C C . SER A 1 91 ? -12.530 -0.032 17.209 1.00 91.69 91 SER A C 1
ATOM 707 O O . SER A 1 91 ? -13.557 -0.496 17.697 1.00 91.69 91 SER A O 1
ATOM 709 N N . GLY A 1 92 ? -11.727 0.777 17.909 1.00 92.06 92 GLY A N 1
ATOM 710 C CA . GLY A 1 92 ? -11.965 1.216 19.290 1.00 92.06 92 GLY A CA 1
ATOM 711 C C . GLY A 1 92 ? -11.032 0.561 20.306 1.00 92.06 92 GLY A C 1
ATOM 712 O O . GLY A 1 92 ? -10.230 1.244 20.928 1.00 92.06 92 GLY A O 1
ATOM 713 N N . THR A 1 93 ? -11.125 -0.756 20.478 1.00 92.94 93 THR A N 1
ATOM 714 C CA . THR A 1 93 ? -10.261 -1.514 21.408 1.00 92.94 93 THR A CA 1
ATOM 715 C C . THR A 1 93 ? -9.224 -2.376 20.698 1.00 92.94 93 THR A C 1
ATOM 717 O O . THR A 1 93 ? -8.277 -2.843 21.332 1.00 92.94 93 THR A O 1
ATOM 720 N N . ILE A 1 94 ? -9.391 -2.574 19.387 1.00 94.62 94 ILE A N 1
ATOM 721 C CA . ILE A 1 94 ? -8.572 -3.455 18.555 1.00 94.62 94 ILE A CA 1
ATOM 722 C C . ILE A 1 94 ? -8.028 -2.668 17.362 1.00 94.62 94 ILE A C 1
ATOM 724 O O . ILE A 1 94 ? -8.754 -1.896 16.726 1.00 94.62 94 ILE A O 1
ATOM 728 N N . ILE A 1 95 ? -6.755 -2.892 17.048 1.00 94.94 95 ILE A N 1
ATOM 729 C CA . ILE A 1 95 ? -6.125 -2.509 15.788 1.00 94.94 95 ILE A CA 1
ATOM 730 C C . ILE A 1 95 ? -6.033 -3.752 14.908 1.00 94.94 95 ILE A C 1
ATOM 732 O O . ILE A 1 95 ? -5.444 -4.760 15.294 1.00 94.94 95 ILE A O 1
ATOM 736 N N . HIS A 1 96 ? -6.618 -3.665 13.722 1.00 95.62 96 HIS A N 1
ATOM 737 C CA . HIS A 1 96 ? -6.606 -4.705 12.698 1.00 95.62 96 HIS A CA 1
ATOM 738 C C . HIS A 1 96 ? -5.541 -4.372 11.667 1.00 95.62 96 HIS A C 1
ATOM 740 O O . HIS A 1 96 ? -5.500 -3.230 11.216 1.00 95.62 96 HIS A O 1
ATOM 746 N N . PHE A 1 97 ? -4.719 -5.343 11.282 1.00 95.81 97 PHE A N 1
ATOM 747 C CA . PHE A 1 97 ? -3.647 -5.175 10.307 1.00 95.81 97 PHE A CA 1
ATOM 748 C C . PHE A 1 97 ? -3.963 -5.954 9.036 1.00 95.81 97 PHE A C 1
ATOM 750 O O . PHE A 1 97 ? -4.310 -7.136 9.072 1.00 95.81 97 PHE A O 1
ATOM 757 N N . TYR A 1 98 ? -3.786 -5.286 7.906 1.00 96.69 98 TYR A N 1
ATOM 758 C CA . TYR A 1 98 ? -4.005 -5.811 6.571 1.00 96.69 98 TYR A CA 1
ATOM 759 C C . TYR A 1 98 ? -2.765 -5.540 5.726 1.00 96.69 98 TYR A C 1
ATOM 761 O O . TYR A 1 98 ? -2.122 -4.501 5.859 1.00 96.69 98 TYR A O 1
ATOM 769 N N . GLU A 1 99 ? -2.429 -6.468 4.841 1.00 96.31 99 GLU A N 1
ATOM 770 C CA . GLU A 1 99 ? -1.280 -6.336 3.952 1.00 96.31 99 GLU A CA 1
ATOM 771 C C . GLU A 1 99 ? -1.589 -6.981 2.606 1.00 96.31 99 GLU A C 1
ATOM 773 O O . GLU A 1 99 ? -2.247 -8.027 2.530 1.00 96.31 99 GLU A O 1
ATOM 778 N N . ALA A 1 100 ? -1.098 -6.366 1.539 1.00 97.12 100 ALA A N 1
ATOM 779 C CA . ALA A 1 100 ? -1.005 -6.991 0.235 1.00 97.12 100 ALA A CA 1
ATOM 780 C C . ALA A 1 100 ? 0.290 -6.572 -0.458 1.00 97.12 100 ALA A C 1
ATOM 782 O O . ALA A 1 100 ? 0.763 -5.443 -0.295 1.00 97.12 100 ALA A O 1
ATOM 783 N N . SER A 1 101 ? 0.826 -7.486 -1.260 1.00 96.88 101 SER A N 1
ATOM 784 C CA . SER A 1 101 ? 2.062 -7.282 -2.003 1.00 96.88 101 SER A CA 1
ATOM 785 C C . SER A 1 101 ? 1.863 -7.589 -3.479 1.00 96.88 101 SER A C 1
ATOM 787 O O . SER A 1 101 ? 1.123 -8.504 -3.839 1.00 96.88 101 SER A O 1
ATOM 789 N N . LEU A 1 102 ? 2.564 -6.836 -4.318 1.00 97.00 102 LEU A N 1
ATOM 790 C CA . LEU A 1 102 ? 2.764 -7.128 -5.727 1.00 97.00 102 LEU A CA 1
ATOM 791 C C . LEU A 1 102 ? 4.231 -7.468 -5.954 1.00 97.00 102 LEU A C 1
ATOM 793 O O . LEU A 1 102 ? 5.128 -6.769 -5.478 1.00 97.00 102 LEU A O 1
ATOM 797 N N . TYR A 1 103 ? 4.460 -8.538 -6.701 1.00 97.25 103 TYR A N 1
ATOM 798 C CA . TYR A 1 103 ? 5.785 -8.947 -7.142 1.00 97.25 103 TYR A CA 1
ATOM 799 C C . TYR A 1 103 ? 6.058 -8.359 -8.520 1.00 97.25 103 TYR A C 1
ATOM 801 O O . TYR A 1 103 ? 5.132 -8.167 -9.307 1.00 97.25 103 TYR A O 1
ATOM 809 N N . GLY A 1 104 ? 7.317 -8.030 -8.785 1.00 96.69 104 GLY A N 1
ATOM 810 C CA . GLY A 1 104 ? 7.696 -7.372 -10.022 1.00 96.69 104 GLY A CA 1
ATOM 811 C C . GLY A 1 104 ? 9.192 -7.142 -10.131 1.00 96.69 104 GLY A C 1
ATOM 812 O O . GLY A 1 104 ? 10.011 -7.796 -9.471 1.00 96.69 104 GLY A O 1
ATOM 813 N N . HIS A 1 105 ? 9.546 -6.177 -10.965 1.00 95.75 105 HIS A N 1
ATOM 814 C CA . HIS A 1 105 ? 10.914 -5.719 -11.134 1.00 95.75 105 HIS A CA 1
ATOM 815 C C . HIS A 1 105 ? 10.984 -4.201 -11.292 1.00 95.75 105 HIS A C 1
ATOM 817 O O . HIS A 1 105 ? 9.971 -3.530 -11.486 1.00 95.75 105 HIS A O 1
ATOM 823 N N . ILE A 1 106 ? 12.189 -3.654 -11.171 1.00 94.38 106 ILE A N 1
ATOM 824 C CA . ILE A 1 106 ? 12.455 -2.246 -11.467 1.00 94.38 106 ILE A CA 1
ATOM 825 C C . ILE A 1 106 ? 12.790 -2.107 -12.944 1.00 94.38 106 ILE A C 1
ATOM 827 O O . ILE A 1 106 ? 13.564 -2.903 -13.456 1.00 94.38 106 ILE A O 1
ATOM 831 N N . LYS A 1 107 ? 12.252 -1.082 -13.599 1.00 91.88 107 LYS A N 1
ATOM 832 C CA . LYS A 1 107 ? 12.571 -0.665 -14.963 1.00 91.88 107 LYS A CA 1
ATOM 833 C C . LYS A 1 107 ? 13.099 0.762 -14.909 1.00 91.88 107 LYS A C 1
ATOM 835 O O . LYS A 1 107 ? 12.429 1.662 -14.411 1.00 91.88 107 LYS A O 1
ATOM 840 N N . LEU A 1 108 ? 14.311 0.964 -15.418 1.00 85.94 108 LEU A N 1
ATOM 841 C CA . LEU A 1 108 ? 14.894 2.289 -15.605 1.00 85.94 108 LEU A CA 1
ATOM 842 C C . LEU A 1 108 ? 15.202 2.512 -17.078 1.00 85.94 108 LEU A C 1
ATOM 844 O O . LEU A 1 108 ? 15.795 1.659 -17.738 1.00 85.94 108 LEU A O 1
ATOM 848 N N . TYR A 1 109 ? 14.858 3.690 -17.584 1.00 77.56 109 TYR A N 1
ATOM 849 C CA . TYR A 1 109 ? 15.302 4.108 -18.903 1.00 77.56 109 TYR A CA 1
ATOM 850 C C . TYR A 1 109 ? 16.756 4.602 -18.817 1.00 77.56 109 TYR A C 1
ATOM 852 O O . TYR A 1 109 ? 17.102 5.396 -17.945 1.00 77.56 109 TYR A O 1
ATOM 860 N N . LEU A 1 110 ? 17.626 4.135 -19.723 1.00 64.44 110 LEU A N 1
ATOM 861 C CA . LEU A 1 110 ? 19.084 4.379 -19.692 1.00 64.44 110 LEU A CA 1
ATOM 862 C C . LEU A 1 110 ? 19.483 5.867 -19.629 1.00 64.44 110 LEU A C 1
ATOM 864 O O . LEU A 1 110 ? 20.556 6.195 -19.130 1.00 64.44 110 LEU A O 1
ATOM 868 N N . HIS A 1 111 ? 18.631 6.765 -20.122 1.00 63.50 111 HIS A N 1
ATOM 869 C CA . HIS A 1 111 ? 18.857 8.212 -20.110 1.00 63.50 111 HIS A CA 1
ATOM 870 C C . HIS A 1 111 ? 18.415 8.897 -18.805 1.00 63.50 111 HIS A C 1
ATOM 872 O O . HIS A 1 111 ? 18.650 10.089 -18.631 1.00 63.50 111 HIS A O 1
ATOM 878 N N . GLU A 1 112 ? 17.813 8.161 -17.871 1.00 66.88 112 GLU A N 1
ATOM 879 C CA . GLU A 1 112 ? 17.237 8.702 -16.641 1.00 66.88 112 GLU A CA 1
ATOM 880 C C . GLU A 1 112 ? 17.988 8.281 -15.372 1.00 66.88 112 GLU A C 1
ATOM 882 O O . GLU A 1 112 ? 17.439 8.373 -14.283 1.00 66.88 112 GLU A O 1
ATOM 887 N N . SER A 1 113 ? 19.241 7.829 -15.454 1.00 62.12 113 SER A N 1
ATOM 888 C CA . SER A 1 113 ? 19.990 7.238 -14.323 1.00 62.12 113 SER A CA 1
ATOM 889 C C . SER A 1 113 ? 20.281 8.176 -13.136 1.00 62.12 113 SER A C 1
ATOM 891 O O . SER A 1 113 ? 20.944 7.783 -12.174 1.00 62.12 113 SER A O 1
ATOM 893 N N . THR A 1 114 ? 19.779 9.412 -13.160 1.00 67.81 114 THR A N 1
ATOM 894 C CA . THR A 1 114 ? 19.937 10.390 -12.083 1.00 67.81 114 THR A CA 1
ATOM 895 C C . THR A 1 114 ? 18.580 10.912 -11.623 1.00 67.81 114 THR A C 1
ATOM 897 O O . THR A 1 114 ? 17.667 11.103 -12.421 1.00 67.81 114 THR A O 1
ATOM 900 N N . GLY A 1 115 ? 18.447 11.143 -10.315 1.00 81.69 115 GLY A N 1
ATOM 901 C CA . GLY A 1 115 ? 17.247 11.722 -9.715 1.00 81.69 115 GLY A CA 1
ATOM 902 C C . GLY A 1 115 ? 16.553 10.809 -8.709 1.00 81.69 115 GLY A C 1
ATOM 903 O O . GLY A 1 115 ? 17.032 9.727 -8.364 1.00 81.69 115 GLY A O 1
ATOM 904 N N . VAL A 1 116 ? 15.424 11.300 -8.209 1.00 82.06 116 VAL A N 1
ATOM 905 C CA . VAL A 1 116 ? 14.550 10.599 -7.269 1.00 82.06 116 VAL A CA 1
ATOM 906 C C . VAL A 1 116 ? 13.273 10.257 -8.014 1.00 82.06 116 VAL A C 1
ATOM 908 O O . VAL A 1 116 ? 12.651 11.162 -8.564 1.00 82.06 116 VAL A O 1
ATOM 911 N N . SER A 1 117 ? 12.891 8.983 -8.009 1.00 84.31 117 SER A N 1
ATOM 912 C CA . SER A 1 117 ? 11.617 8.545 -8.578 1.00 84.31 117 SER A CA 1
ATOM 913 C C . SER A 1 117 ? 10.663 8.047 -7.513 1.00 84.31 117 SER A C 1
ATOM 915 O O . SER A 1 117 ? 11.068 7.436 -6.513 1.00 84.31 117 SER A O 1
ATOM 917 N N . ALA A 1 118 ? 9.380 8.303 -7.754 1.00 88.00 118 ALA A N 1
ATOM 918 C CA . ALA A 1 118 ? 8.319 7.620 -7.041 1.00 88.00 118 ALA A CA 1
ATOM 919 C C . ALA A 1 118 ? 8.318 6.143 -7.449 1.00 88.00 118 ALA A C 1
ATOM 921 O O . ALA A 1 118 ? 8.672 5.792 -8.572 1.00 88.00 118 ALA A O 1
ATOM 922 N N . PHE A 1 119 ? 7.890 5.262 -6.547 1.00 90.88 119 PHE A N 1
ATOM 923 C CA . PHE A 1 119 ? 7.871 3.823 -6.823 1.00 90.88 119 PHE A CA 1
ATOM 924 C C . PHE A 1 119 ? 7.071 3.484 -8.088 1.00 90.88 119 PHE A C 1
ATOM 926 O O . PHE A 1 119 ? 7.482 2.618 -8.858 1.00 90.88 119 PHE A O 1
ATOM 933 N N . GLY A 1 120 ? 5.957 4.193 -8.317 1.00 90.50 120 GLY A N 1
ATOM 934 C CA . GLY A 1 120 ? 5.046 3.953 -9.440 1.00 90.50 120 GLY A CA 1
ATOM 935 C C . GLY A 1 120 ? 5.690 4.129 -10.812 1.00 90.50 120 GLY A C 1
ATOM 936 O O . GLY A 1 120 ? 5.350 3.411 -11.746 1.00 90.50 120 GLY A O 1
ATOM 937 N N . GLU A 1 121 ? 6.672 5.025 -10.899 1.00 91.38 121 GLU A N 1
ATOM 938 C CA . GLU A 1 121 ? 7.348 5.395 -12.144 1.00 91.38 121 GLU A CA 1
ATOM 939 C C . GLU A 1 121 ? 8.354 4.340 -12.608 1.00 91.38 121 GLU A C 1
ATOM 941 O O . GLU A 1 121 ? 8.776 4.367 -13.758 1.00 91.38 121 GLU A O 1
ATOM 946 N N . ILE A 1 122 ? 8.772 3.437 -11.716 1.00 92.56 122 ILE A N 1
ATOM 947 C CA . ILE A 1 122 ? 9.876 2.503 -11.978 1.00 92.56 122 ILE A CA 1
ATOM 948 C C . ILE A 1 122 ? 9.524 1.045 -11.689 1.00 92.56 122 ILE A C 1
ATOM 950 O O . ILE A 1 122 ? 10.242 0.158 -12.135 1.00 92.56 122 ILE A O 1
ATOM 954 N N . PHE A 1 123 ? 8.462 0.757 -10.937 1.00 94.88 123 PHE A N 1
ATOM 955 C CA . PHE A 1 123 ? 8.065 -0.617 -10.632 1.00 94.88 123 PHE A CA 1
ATOM 956 C C . PHE A 1 123 ? 7.152 -1.178 -11.723 1.00 94.88 123 PHE A C 1
ATOM 958 O O . PHE A 1 123 ? 6.109 -0.596 -12.017 1.00 94.88 123 PHE A O 1
ATOM 965 N N . VAL A 1 124 ? 7.524 -2.335 -12.268 1.00 95.44 124 VAL A N 1
ATOM 966 C CA . VAL A 1 124 ? 6.756 -3.107 -13.250 1.00 95.44 124 VAL A CA 1
ATOM 967 C C . VAL A 1 124 ? 6.257 -4.393 -12.580 1.00 95.44 124 VAL A C 1
ATOM 969 O O . VAL A 1 124 ? 7.089 -5.216 -12.178 1.00 95.44 124 VAL A O 1
ATOM 972 N N . PRO A 1 125 ? 4.934 -4.586 -12.422 1.00 96.44 125 PRO A N 1
ATOM 973 C CA . PRO A 1 125 ? 4.384 -5.795 -11.819 1.00 96.44 125 PRO A CA 1
ATOM 974 C C . PRO A 1 125 ? 4.590 -7.029 -12.711 1.00 96.44 125 PRO A C 1
ATOM 976 O O . PRO A 1 125 ? 4.640 -6.939 -13.937 1.00 96.44 125 PRO A O 1
ATOM 979 N N . ASP A 1 126 ? 4.684 -8.204 -12.091 1.00 96.06 126 ASP A N 1
ATOM 980 C CA . ASP A 1 126 ? 4.802 -9.478 -12.802 1.00 96.06 126 ASP A CA 1
ATOM 981 C C . ASP A 1 126 ? 3.604 -9.690 -13.744 1.00 96.06 126 ASP A C 1
ATOM 983 O O . ASP A 1 126 ? 2.448 -9.518 -13.356 1.00 96.06 126 ASP A O 1
ATOM 987 N N . GLY A 1 127 ? 3.891 -10.083 -14.989 1.00 93.88 127 GLY A N 1
ATOM 988 C CA . GLY A 1 127 ? 2.884 -10.254 -16.043 1.00 93.88 127 GLY A CA 1
ATOM 989 C C . GLY A 1 127 ? 2.592 -8.996 -16.868 1.00 93.88 127 GLY A C 1
ATOM 990 O O . GLY A 1 127 ? 1.747 -9.057 -17.757 1.00 93.88 127 GLY A O 1
ATOM 991 N N . TYR A 1 128 ? 3.293 -7.888 -16.609 1.00 94.19 128 TYR A N 1
ATOM 992 C CA . TYR A 1 128 ? 3.160 -6.627 -17.340 1.00 94.19 128 TYR A CA 1
ATOM 993 C C . TYR A 1 128 ? 4.518 -6.142 -17.866 1.00 94.19 128 TYR A C 1
ATOM 995 O O . TYR A 1 128 ? 5.562 -6.449 -17.295 1.00 94.19 128 TYR A O 1
ATOM 1003 N N . ASP A 1 129 ? 4.484 -5.328 -18.926 1.00 93.62 129 ASP A N 1
ATOM 1004 C CA . ASP A 1 129 ? 5.662 -4.646 -19.503 1.00 93.62 129 ASP A CA 1
ATOM 1005 C C . ASP A 1 129 ? 5.709 -3.138 -19.170 1.00 93.62 129 ASP A C 1
ATOM 1007 O O . ASP A 1 129 ? 6.663 -2.418 -19.508 1.00 93.62 129 ASP A O 1
ATOM 1011 N N . LEU A 1 130 ? 4.642 -2.657 -18.532 1.00 94.12 130 LEU A N 1
ATOM 1012 C CA . LEU A 1 130 ? 4.390 -1.264 -18.181 1.00 94.12 130 LEU A CA 1
ATOM 1013 C C . LEU A 1 130 ? 4.602 -1.046 -16.683 1.00 94.12 130 LEU A C 1
ATOM 1015 O O . LEU A 1 130 ? 4.341 -1.936 -15.873 1.00 94.12 130 LEU A O 1
ATOM 1019 N N . THR A 1 131 ? 5.058 0.144 -16.310 1.00 94.00 131 THR A N 1
ATOM 1020 C CA . THR A 1 131 ? 5.174 0.535 -14.903 1.00 94.00 131 THR A CA 1
ATOM 1021 C C . THR A 1 131 ? 3.794 0.717 -14.277 1.00 94.00 131 THR A C 1
ATOM 1023 O O . THR A 1 131 ? 2.795 0.893 -14.972 1.00 94.00 131 THR A O 1
ATOM 1026 N N . MET A 1 132 ? 3.714 0.701 -12.949 1.00 92.38 132 MET A N 1
ATOM 1027 C CA . MET A 1 132 ? 2.456 0.949 -12.232 1.00 92.38 132 MET A CA 1
ATOM 1028 C C . MET A 1 132 ? 1.792 2.254 -12.654 1.00 92.38 132 MET A C 1
ATOM 1030 O O . MET A 1 132 ? 0.588 2.264 -12.881 1.00 92.38 132 MET A O 1
ATOM 1034 N N . SER A 1 133 ? 2.562 3.337 -12.783 1.00 90.50 133 SER A N 1
ATOM 1035 C CA . SER A 1 133 ? 2.029 4.625 -13.229 1.00 90.50 133 SER A CA 1
ATOM 1036 C C . SER A 1 133 ? 1.497 4.549 -14.662 1.00 90.50 133 SER A C 1
ATOM 1038 O O . SER A 1 133 ? 0.396 5.023 -14.919 1.00 90.50 133 SER A O 1
ATOM 1040 N N . GLU A 1 134 ? 2.215 3.878 -15.569 1.00 92.81 134 GLU A N 1
ATOM 1041 C CA . GLU A 1 134 ? 1.762 3.663 -16.952 1.00 92.81 134 GLU A CA 1
ATOM 1042 C C . GLU A 1 134 ? 0.489 2.795 -17.027 1.00 92.81 134 GLU A C 1
ATOM 1044 O O . GLU A 1 134 ? -0.337 3.002 -17.914 1.00 92.81 134 GLU A O 1
ATOM 1049 N N . ILE A 1 135 ? 0.318 1.822 -16.123 1.00 91.94 135 ILE A N 1
ATOM 1050 C CA . ILE A 1 135 ? -0.895 0.991 -16.033 1.00 91.94 135 ILE A CA 1
ATOM 1051 C C . ILE A 1 135 ? -2.063 1.807 -15.466 1.00 91.94 135 ILE A C 1
ATOM 1053 O O . ILE A 1 135 ? -3.153 1.766 -16.019 1.00 91.94 135 ILE A O 1
ATOM 1057 N N . GLU A 1 136 ? -1.853 2.564 -14.386 1.00 86.69 136 GLU A N 1
ATOM 1058 C CA . GLU A 1 136 ? -2.907 3.346 -13.718 1.00 86.69 136 GLU A CA 1
ATOM 1059 C C . GLU A 1 136 ? -3.454 4.496 -14.583 1.00 86.69 136 GLU A C 1
ATOM 1061 O O . GLU A 1 136 ? -4.603 4.909 -14.400 1.00 86.69 136 GLU A O 1
ATOM 1066 N N . GLU A 1 137 ? -2.656 4.998 -15.530 1.00 87.31 137 GLU A N 1
ATOM 1067 C CA . GLU A 1 137 ? -3.076 5.977 -16.541 1.00 87.31 137 GLU A CA 1
ATOM 1068 C C . GLU A 1 137 ? -3.957 5.373 -17.643 1.00 87.31 137 GLU A C 1
ATOM 1070 O O . GLU A 1 137 ? -4.701 6.097 -18.310 1.00 87.31 137 GLU A O 1
ATOM 1075 N N . LYS A 1 138 ? -3.894 4.055 -17.842 1.00 86.62 138 LYS A N 1
ATOM 1076 C CA . LYS A 1 138 ? -4.656 3.346 -18.866 1.00 86.62 138 LYS A CA 1
ATOM 1077 C C . LYS A 1 138 ? -5.898 2.709 -18.243 1.00 86.62 138 LYS A C 1
ATOM 1079 O O . LYS A 1 138 ? -5.820 1.729 -17.513 1.00 86.62 138 LYS A O 1
ATOM 1084 N N . ASP A 1 139 ? -7.071 3.258 -18.549 1.00 69.62 139 ASP A N 1
ATOM 1085 C CA . ASP A 1 139 ? -8.353 2.784 -17.996 1.00 69.62 139 ASP A CA 1
ATOM 1086 C C . ASP A 1 139 ? -8.841 1.432 -18.592 1.00 69.62 139 ASP A C 1
ATOM 1088 O O . ASP A 1 139 ? -9.955 1.002 -18.293 1.00 69.62 139 ASP A O 1
ATOM 1092 N N . ASP A 1 140 ? -8.053 0.748 -19.433 1.00 75.75 140 ASP A N 1
ATOM 1093 C CA . ASP A 1 140 ? -8.429 -0.501 -20.122 1.00 75.75 140 ASP A CA 1
ATOM 1094 C C . ASP A 1 140 ? -7.840 -1.789 -19.513 1.00 75.75 140 ASP A C 1
ATOM 1096 O O . ASP A 1 140 ? -8.180 -2.887 -19.962 1.00 75.75 140 ASP A O 1
ATOM 1100 N N . PHE A 1 141 ? -7.013 -1.696 -18.468 1.00 77.44 141 PHE A N 1
ATOM 1101 C CA . PHE A 1 141 ? -6.465 -2.870 -17.784 1.00 77.44 141 PHE A CA 1
ATOM 1102 C C . PHE A 1 141 ? -7.335 -3.296 -16.593 1.00 77.44 141 PHE A C 1
ATOM 1104 O O . PHE A 1 141 ? -7.595 -2.506 -15.686 1.00 77.44 141 PHE A O 1
ATOM 1111 N N . ASP A 1 142 ? -7.704 -4.583 -16.526 1.00 83.44 142 ASP A N 1
ATOM 1112 C CA . ASP A 1 142 ? -8.233 -5.212 -15.300 1.00 83.44 142 ASP A CA 1
ATOM 1113 C C . ASP A 1 142 ? -7.084 -5.509 -14.321 1.00 83.44 142 ASP A C 1
ATOM 1115 O O . ASP A 1 142 ? -6.749 -6.655 -14.012 1.00 83.44 142 ASP A O 1
ATOM 1119 N N . PHE A 1 143 ? -6.403 -4.448 -13.893 1.00 87.56 143 PHE A N 1
ATOM 1120 C CA . PHE A 1 143 ? -5.278 -4.525 -12.978 1.00 87.56 143 PHE A CA 1
ATOM 1121 C C . PHE A 1 143 ? -5.688 -4.059 -11.583 1.00 87.56 143 PHE A C 1
ATOM 1123 O O . PHE A 1 143 ? -6.188 -2.949 -11.399 1.00 87.56 143 PHE A O 1
ATOM 1130 N N . LYS A 1 144 ? -5.420 -4.902 -10.579 1.00 90.56 144 LYS A N 1
ATOM 1131 C CA . LYS A 1 144 ? -5.616 -4.559 -9.169 1.00 90.56 144 LYS A CA 1
ATOM 1132 C C . LYS A 1 144 ? -4.291 -4.223 -8.509 1.00 90.56 144 LYS A C 1
ATOM 1134 O O . LYS A 1 144 ? -3.465 -5.108 -8.288 1.00 90.56 144 LYS A O 1
ATOM 1139 N N . ASN A 1 145 ? -4.114 -2.957 -8.137 1.00 91.88 145 ASN A N 1
ATOM 1140 C CA . ASN A 1 145 ? -2.913 -2.533 -7.423 1.00 91.88 145 ASN A CA 1
ATOM 1141 C C . ASN A 1 145 ? -2.886 -3.077 -5.973 1.00 91.88 145 ASN A C 1
ATOM 1143 O O . ASN A 1 145 ? -3.906 -3.499 -5.419 1.00 91.88 145 ASN A O 1
ATOM 1147 N N . ALA A 1 146 ? -1.713 -3.045 -5.324 1.00 94.12 146 ALA A N 1
ATOM 1148 C CA . ALA A 1 146 ? -1.541 -3.534 -3.949 1.00 94.12 146 ALA A CA 1
ATOM 1149 C C . ALA A 1 146 ? -2.540 -2.894 -2.965 1.00 94.12 146 ALA A C 1
ATOM 1151 O O . ALA A 1 146 ? -3.045 -3.559 -2.060 1.00 94.12 146 ALA A O 1
ATOM 1152 N N . ARG A 1 147 ? -2.882 -1.615 -3.176 1.00 92.62 147 ARG A N 1
ATOM 1153 C CA . ARG A 1 147 ? -3.861 -0.891 -2.360 1.00 92.62 147 ARG A CA 1
ATOM 1154 C C . ARG A 1 147 ? -5.261 -1.481 -2.495 1.00 92.62 147 ARG A C 1
ATOM 1156 O O . ARG A 1 147 ? -5.912 -1.748 -1.491 1.00 92.62 147 ARG A O 1
ATOM 1163 N N . GLN A 1 148 ? -5.730 -1.705 -3.714 1.00 93.44 148 GLN A N 1
ATOM 1164 C CA . GLN A 1 148 ? -7.043 -2.293 -3.967 1.00 93.44 148 GLN A CA 1
ATOM 1165 C C . GLN A 1 148 ? -7.138 -3.715 -3.399 1.00 93.44 148 GLN A C 1
ATOM 1167 O O . GLN A 1 148 ? -8.171 -4.093 -2.841 1.00 93.44 148 GLN A O 1
ATOM 1172 N N . LEU A 1 149 ? -6.046 -4.485 -3.459 1.00 95.88 149 LEU A N 1
ATOM 1173 C CA . LEU A 1 149 ? -5.971 -5.811 -2.844 1.00 95.88 149 LEU A CA 1
ATOM 1174 C C . LEU A 1 149 ? -6.105 -5.744 -1.314 1.00 95.88 149 LEU A C 1
ATOM 1176 O O . LEU A 1 149 ? -6.916 -6.473 -0.742 1.00 95.88 149 LEU A O 1
ATOM 1180 N N . VAL A 1 150 ? -5.372 -4.853 -0.639 1.00 95.75 150 VAL A N 1
ATOM 1181 C CA . VAL A 1 150 ? -5.472 -4.724 0.826 1.00 95.75 150 VAL A CA 1
ATOM 1182 C C . VAL A 1 150 ? -6.819 -4.135 1.265 1.00 95.75 150 VAL A C 1
ATOM 1184 O O . VAL A 1 150 ? -7.387 -4.588 2.257 1.00 95.75 150 VAL A O 1
ATOM 1187 N N . LEU A 1 151 ? -7.396 -3.208 0.491 1.00 93.69 151 LEU A N 1
ATOM 1188 C CA . LEU A 1 151 ? -8.752 -2.699 0.720 1.00 93.69 151 LEU A CA 1
ATOM 1189 C C . LEU A 1 151 ? -9.800 -3.806 0.588 1.00 93.69 151 LEU A C 1
ATOM 1191 O O . LEU A 1 151 ? -10.770 -3.818 1.340 1.00 93.69 151 LEU A O 1
ATOM 1195 N N . THR A 1 152 ? -9.595 -4.753 -0.331 1.00 94.69 152 THR A N 1
ATOM 1196 C CA . THR A 1 152 ? -10.479 -5.915 -0.484 1.00 94.69 152 THR A CA 1
ATOM 1197 C C . THR A 1 152 ? -10.421 -6.798 0.763 1.00 94.69 152 THR A C 1
ATOM 1199 O O . THR A 1 152 ? -11.466 -7.171 1.286 1.00 94.69 152 THR A O 1
ATOM 1202 N N . LYS A 1 153 ? -9.224 -7.072 1.304 1.00 96.25 153 LYS A N 1
ATOM 1203 C CA . LYS A 1 153 ? -9.080 -7.810 2.576 1.00 96.25 153 LYS A CA 1
ATOM 1204 C C . LYS A 1 153 ? -9.763 -7.094 3.739 1.00 96.25 153 LYS A C 1
ATOM 1206 O O . LYS A 1 153 ? -10.450 -7.727 4.536 1.00 96.25 153 LYS A O 1
ATOM 1211 N N . LEU A 1 154 ? -9.621 -5.770 3.805 1.00 93.06 154 LEU A N 1
ATOM 1212 C CA . LEU A 1 154 ? -10.299 -4.949 4.803 1.00 93.06 154 LEU A CA 1
ATOM 1213 C C . LEU A 1 154 ? -11.823 -5.030 4.674 1.00 93.06 154 LEU A C 1
ATOM 1215 O O . LEU A 1 154 ? -12.506 -5.191 5.681 1.00 93.06 154 LEU A O 1
ATOM 1219 N N . LEU A 1 155 ? -12.357 -4.951 3.453 1.00 91.75 155 LEU A N 1
ATOM 1220 C CA . LEU A 1 155 ? -13.793 -5.071 3.192 1.00 91.75 155 LEU A CA 1
ATOM 1221 C C . LEU A 1 155 ? -14.339 -6.443 3.611 1.00 91.75 155 LEU A C 1
ATOM 1223 O O . LEU A 1 155 ? -15.442 -6.526 4.146 1.00 91.75 155 LEU A O 1
ATOM 1227 N N . LEU A 1 156 ? -13.562 -7.501 3.378 1.00 93.62 156 LEU A N 1
ATOM 1228 C CA . LEU A 1 156 ? -13.909 -8.874 3.747 1.00 93.62 156 LEU A CA 1
ATOM 1229 C C . LEU A 1 156 ? -13.710 -9.173 5.241 1.00 93.62 156 LEU A C 1
ATOM 1231 O O . LEU A 1 156 ? -14.155 -10.220 5.704 1.00 93.62 156 LEU A O 1
ATOM 1235 N N . GLY A 1 157 ? -13.072 -8.272 5.996 1.00 93.31 157 GLY A N 1
ATOM 1236 C CA . GLY A 1 157 ? -12.768 -8.483 7.410 1.00 93.31 157 GLY A CA 1
ATOM 1237 C C . GLY A 1 157 ? -11.726 -9.578 7.645 1.00 93.31 157 GLY A C 1
ATOM 1238 O O . GLY A 1 157 ? -11.856 -10.330 8.606 1.00 93.31 157 GLY A O 1
ATOM 1239 N N . ASP A 1 158 ? -10.708 -9.661 6.780 1.00 96.12 158 ASP A N 1
ATOM 1240 C CA . ASP A 1 158 ? -9.646 -10.680 6.809 1.00 96.12 158 ASP A CA 1
ATOM 1241 C C . ASP A 1 158 ? -8.273 -10.084 7.207 1.00 96.12 158 ASP A C 1
ATOM 1243 O O . ASP A 1 158 ? -7.395 -9.888 6.355 1.00 96.12 158 ASP A O 1
ATOM 1247 N N . PRO A 1 159 ? -8.080 -9.680 8.481 1.00 96.25 159 PRO A N 1
ATOM 1248 C CA . PRO A 1 159 ? -6.798 -9.178 8.953 1.00 96.25 159 PRO A CA 1
ATOM 1249 C C . PRO A 1 159 ? -5.798 -10.323 9.144 1.00 96.25 159 PRO A C 1
ATOM 1251 O O . PRO A 1 159 ? -6.128 -11.370 9.696 1.00 96.25 159 PRO A O 1
ATOM 1254 N N . TYR A 1 160 ? -4.530 -10.095 8.792 1.00 96.06 160 TYR A N 1
ATOM 1255 C CA . TYR A 1 160 ? -3.466 -11.077 9.057 1.00 96.06 160 TYR A CA 1
ATOM 1256 C C . TYR A 1 160 ? -2.988 -11.044 10.517 1.00 96.06 160 TYR A C 1
ATOM 1258 O O . TYR A 1 160 ? -2.323 -11.966 10.989 1.00 96.06 160 TYR A O 1
ATOM 1266 N N . ARG A 1 161 ? -3.287 -9.951 11.227 1.00 95.00 161 ARG A N 1
ATOM 1267 C CA . ARG A 1 161 ? -2.911 -9.713 12.622 1.00 95.00 161 ARG A CA 1
ATOM 1268 C C . ARG A 1 161 ? -3.913 -8.763 13.266 1.00 95.00 161 ARG A C 1
ATOM 1270 O O . ARG A 1 161 ? -4.407 -7.835 12.628 1.00 95.00 161 ARG A O 1
ATOM 1277 N N . VAL A 1 162 ? -4.166 -8.967 14.553 1.00 94.62 162 VAL A N 1
ATOM 1278 C CA . VAL A 1 162 ? -4.948 -8.055 15.393 1.00 94.62 162 VAL A CA 1
ATOM 1279 C C . VAL A 1 162 ? -4.198 -7.784 16.689 1.00 94.62 162 VAL A C 1
ATOM 1281 O O . VAL A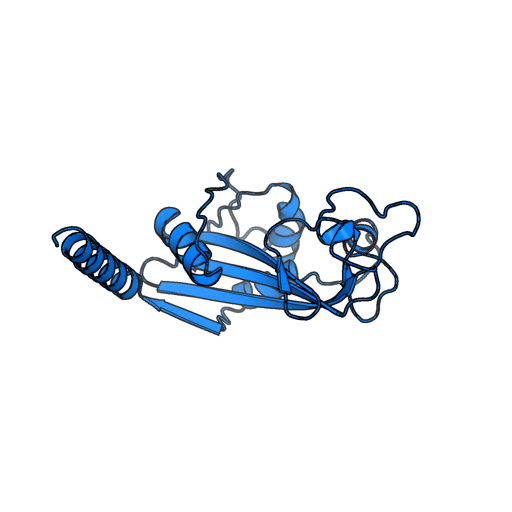 1 162 ? -3.498 -8.659 17.197 1.00 94.62 162 VAL A O 1
ATOM 1284 N N . GLU A 1 163 ? -4.350 -6.583 17.236 1.00 93.75 163 GLU A N 1
ATOM 1285 C CA . GLU A 1 163 ? -3.783 -6.218 18.534 1.00 93.75 163 GLU A CA 1
ATOM 1286 C C . GLU A 1 163 ? -4.749 -5.416 19.389 1.00 93.75 163 GLU A C 1
ATOM 1288 O O . GLU A 1 163 ? -5.456 -4.538 18.899 1.00 93.75 163 GLU A O 1
ATOM 1293 N N . MET A 1 164 ? -4.723 -5.680 20.693 1.00 93.44 164 MET A N 1
ATOM 1294 C CA . MET A 1 164 ? -5.445 -4.887 21.679 1.00 93.44 164 MET A CA 1
ATOM 1295 C C . MET A 1 164 ? -4.698 -3.580 21.945 1.00 93.44 164 MET A C 1
ATOM 1297 O O . MET A 1 164 ? -3.506 -3.589 22.258 1.00 93.44 164 MET A O 1
ATOM 1301 N N . VAL A 1 165 ? -5.412 -2.457 21.889 1.00 90.06 165 VAL A N 1
ATOM 1302 C CA . VAL A 1 165 ? -4.845 -1.118 22.130 1.00 90.06 165 VAL A CA 1
ATOM 1303 C C . VAL A 1 165 ? -4.214 -1.026 23.519 1.00 90.06 165 VAL A C 1
ATOM 1305 O O . VAL A 1 165 ? -3.102 -0.524 23.662 1.00 90.06 165 VAL A O 1
ATOM 1308 N N . GLU A 1 166 ? -4.885 -1.565 24.538 1.00 87.25 166 GLU A N 1
ATOM 1309 C CA . GLU A 1 166 ? -4.401 -1.553 25.921 1.00 87.25 166 GLU A CA 1
ATOM 1310 C C . GLU A 1 166 ? -3.043 -2.254 26.062 1.00 87.25 166 GLU A C 1
ATOM 1312 O O . GLU A 1 166 ? -2.129 -1.725 26.694 1.00 87.25 166 GLU A O 1
ATOM 1317 N N . SER A 1 167 ? -2.866 -3.400 25.398 1.00 83.62 167 SER A N 1
ATOM 1318 C CA . SER A 1 167 ? -1.597 -4.129 25.401 1.00 83.62 167 SER A CA 1
ATOM 1319 C C . SER A 1 167 ? -0.464 -3.329 24.754 1.00 83.62 167 SER A C 1
ATOM 1321 O O . SER A 1 167 ? 0.680 -3.429 25.195 1.00 83.62 167 SER A O 1
ATOM 1323 N N . ILE A 1 168 ? -0.756 -2.524 23.728 1.00 82.31 168 ILE A N 1
ATOM 1324 C CA . ILE A 1 168 ? 0.248 -1.663 23.089 1.00 82.31 168 ILE A CA 1
ATOM 1325 C C . ILE A 1 168 ? 0.645 -0.514 24.022 1.00 82.31 168 ILE A C 1
ATOM 1327 O O . ILE A 1 168 ? 1.835 -0.251 24.199 1.00 82.31 168 ILE A O 1
ATOM 1331 N N . LEU A 1 169 ? -0.331 0.137 24.660 1.00 83.12 169 LEU A N 1
ATOM 1332 C CA . LEU A 1 169 ? -0.081 1.241 25.591 1.00 83.12 169 LEU A CA 1
ATOM 1333 C C . LEU A 1 169 ? 0.701 0.782 26.831 1.00 83.12 169 LEU A C 1
ATOM 1335 O O . LEU A 1 169 ? 1.618 1.474 27.273 1.00 83.12 169 LEU A O 1
ATOM 1339 N N . GLN A 1 170 ? 0.406 -0.412 27.354 1.00 80.81 170 GLN A N 1
ATOM 1340 C CA . GLN A 1 170 ? 1.190 -1.008 28.438 1.00 80.81 170 GLN A CA 1
ATOM 1341 C C . GLN A 1 170 ? 2.648 -1.239 28.013 1.00 80.81 170 GLN A C 1
ATOM 1343 O O . GLN A 1 170 ? 3.559 -0.822 28.728 1.00 80.81 170 GLN A O 1
ATOM 1348 N N . LYS A 1 171 ? 2.892 -1.820 26.828 1.00 79.31 171 LYS A N 1
ATOM 1349 C CA . LYS A 1 171 ? 4.257 -2.006 26.295 1.00 79.31 171 LYS A CA 1
ATOM 1350 C C . LYS A 1 171 ? 5.019 -0.685 26.138 1.00 79.31 171 LYS A C 1
ATOM 1352 O O . LYS A 1 171 ? 6.204 -0.645 26.455 1.00 79.31 171 LYS A O 1
ATOM 1357 N N . GLN A 1 172 ? 4.356 0.383 25.688 1.00 73.94 172 GLN A N 1
ATOM 1358 C CA . GLN A 1 172 ? 4.970 1.714 25.587 1.00 73.94 172 GLN A CA 1
ATOM 1359 C C . GLN A 1 172 ? 5.361 2.262 26.957 1.00 73.94 172 GLN A C 1
ATOM 1361 O O . GLN A 1 172 ? 6.507 2.653 27.146 1.00 73.94 172 GLN A O 1
ATOM 1366 N N . SER A 1 173 ? 4.449 2.206 27.932 1.00 73.50 173 SER A N 1
ATOM 1367 C CA . SER A 1 173 ? 4.733 2.675 29.293 1.00 73.50 173 SER A CA 1
ATOM 1368 C C . SER A 1 173 ? 5.941 1.965 29.919 1.00 73.50 173 SER A C 1
ATOM 1370 O O . SER A 1 173 ? 6.771 2.602 30.562 1.00 73.50 173 SER A O 1
ATOM 1372 N N . LEU A 1 174 ? 6.089 0.659 29.669 1.00 64.94 174 LEU A N 1
ATOM 1373 C CA . LEU A 1 174 ? 7.236 -0.129 30.119 1.00 64.94 174 LEU A CA 1
ATOM 1374 C C . LEU A 1 174 ? 8.539 0.277 29.415 1.00 64.94 174 LEU A C 1
ATOM 1376 O O . LEU A 1 174 ? 9.566 0.408 30.075 1.00 64.94 174 LEU A O 1
ATOM 1380 N N . ALA A 1 175 ? 8.512 0.511 28.101 1.00 69.12 175 ALA A N 1
ATOM 1381 C CA . ALA A 1 175 ? 9.683 0.988 27.361 1.00 69.12 175 ALA A CA 1
ATOM 1382 C C . ALA A 1 175 ? 10.130 2.393 27.819 1.00 69.12 175 ALA A C 1
ATOM 1384 O O . ALA A 1 175 ? 11.327 2.656 27.972 1.00 69.12 175 ALA A O 1
ATOM 1385 N N . ASP A 1 176 ? 9.176 3.279 28.105 1.00 73.44 176 ASP A N 1
ATOM 1386 C CA . ASP A 1 176 ? 9.439 4.627 28.616 1.00 73.44 176 ASP A CA 1
ATOM 1387 C C . ASP A 1 176 ? 10.021 4.614 30.038 1.00 73.44 176 ASP A C 1
ATOM 1389 O O . ASP A 1 176 ? 10.817 5.485 30.388 1.00 73.44 176 ASP A O 1
ATOM 1393 N N . LEU A 1 177 ? 9.658 3.626 30.861 1.00 51.53 177 LEU A N 1
ATOM 1394 C CA . LEU A 1 177 ? 10.258 3.418 32.182 1.00 51.53 177 LEU A CA 1
ATOM 1395 C C . LEU A 1 177 ? 11.719 2.955 32.063 1.00 51.53 177 LEU A C 1
ATOM 1397 O O . LEU A 1 177 ? 12.605 3.578 32.640 1.00 51.53 177 LEU A O 1
ATOM 1401 N N . VAL A 1 178 ? 11.991 1.935 31.244 1.00 64.12 178 VAL A N 1
ATOM 1402 C CA . VAL A 1 178 ? 13.350 1.381 31.070 1.00 64.12 178 VAL A CA 1
ATOM 1403 C C . VAL A 1 178 ? 14.321 2.398 30.450 1.00 64.12 178 VAL A C 1
ATOM 1405 O O . VAL A 1 178 ? 15.498 2.439 30.806 1.00 64.12 178 VAL A O 1
ATOM 1408 N N . SER A 1 179 ? 13.849 3.252 29.536 1.00 63.91 179 SER A N 1
ATOM 1409 C CA . SER A 1 179 ? 14.694 4.271 28.889 1.00 63.91 179 SER A CA 1
ATOM 1410 C C . SER A 1 179 ? 15.098 5.428 29.813 1.00 63.91 179 SER A C 1
ATOM 1412 O O . SER A 1 179 ? 16.190 5.980 29.649 1.00 63.91 179 SER A O 1
ATOM 1414 N N . LYS A 1 180 ? 14.262 5.773 30.803 1.00 59.56 180 LYS A N 1
ATOM 1415 C CA . LYS A 1 180 ? 14.580 6.788 31.822 1.00 59.56 180 LYS A CA 1
ATOM 1416 C C . LYS A 1 180 ? 15.641 6.302 32.806 1.00 59.56 180 LYS A C 1
ATOM 1418 O O . LYS A 1 180 ? 16.533 7.070 33.158 1.00 59.56 180 LYS A O 1
ATOM 1423 N N . ASP A 1 181 ? 15.606 5.025 33.172 1.00 56.22 181 ASP A N 1
ATOM 1424 C CA . ASP A 1 181 ? 16.596 4.441 34.082 1.00 56.22 181 ASP A CA 1
ATOM 1425 C C . ASP A 1 181 ? 17.982 4.302 33.423 1.00 56.22 181 ASP A C 1
ATOM 1427 O O . ASP A 1 181 ? 19.007 4.471 34.081 1.00 56.22 181 ASP A O 1
ATOM 1431 N N . ALA A 1 182 ? 18.039 4.101 32.102 1.00 55.25 182 ALA A N 1
ATOM 1432 C CA . ALA A 1 182 ? 19.293 3.965 31.353 1.00 55.25 182 ALA A CA 1
ATOM 1433 C C . ALA A 1 182 ? 20.118 5.267 31.209 1.00 55.25 182 ALA A C 1
ATOM 1435 O O . ALA A 1 182 ? 21.279 5.201 30.813 1.00 55.25 182 ALA A O 1
ATOM 1436 N N . HIS A 1 183 ? 19.548 6.438 31.521 1.00 49.00 183 HIS A N 1
ATOM 1437 C CA . HIS A 1 183 ? 20.246 7.736 31.479 1.00 49.00 183 HIS A CA 1
ATOM 1438 C C . HIS A 1 183 ? 20.731 8.206 32.863 1.00 49.00 183 HIS A C 1
ATOM 1440 O O . HIS A 1 183 ? 21.184 9.342 33.003 1.00 49.00 183 HIS A O 1
ATOM 1446 N N . THR A 1 184 ? 20.641 7.342 33.882 1.00 46.41 184 THR A N 1
ATOM 1447 C CA . THR A 1 184 ? 21.015 7.650 35.272 1.00 46.41 184 THR A CA 1
ATOM 1448 C C . THR A 1 184 ? 22.187 6.779 35.748 1.00 46.41 184 THR A C 1
ATOM 1450 O O . THR A 1 184 ? 22.122 6.184 36.823 1.00 46.41 184 THR A O 1
ATOM 1453 N N . ILE A 1 185 ? 23.252 6.671 34.940 1.00 40.91 185 ILE A N 1
ATOM 1454 C CA . ILE A 1 185 ? 24.532 6.046 35.328 1.00 40.91 185 ILE A CA 1
ATOM 1455 C C . ILE A 1 185 ? 25.690 6.925 34.863 1.00 40.91 185 ILE A C 1
ATOM 1457 O O . ILE A 1 185 ? 25.696 7.290 33.665 1.00 40.91 185 ILE A O 1
#

Sequence (185 aa):
MNVKITNASRIKDYRSVLGNTVSIVRGYDEKFALADSDASLVMKTIKAGPGYIIEDTTLTINGRFHASSINKKDVTGLERAIWTTKMTYHSGTIIHFYEASLYGHIKLYLHESTGVSAFGEIFVPDGYDLTMSEIEEKDDFDFKNARQLVLTKLLLGDPYRVEMVESILQKQSLADLVSKDAHTI

Secondary structure (DSSP, 8-state):
-----S-GGGHHHHHHHHGGG-------------SSHHHHHHHHHHHH-TT-EEEEEEEEETTEEESSEEEGGG--S--EEEEEEEEEEE-SSEEEEEEEEEEEEE---GGG-SSEEEGGGTEEETT-SS-HHHHHT-TT-----HHHHHHHHHHHT--SEEEEHHHHHHHHHHHHHHHHHTT--

pLDDT: mean 83.05, std 12.85, range [40.91, 97.25]